Protein AF-0000000085167510 (afdb_homodimer)

Radius of gyration: 17.19 Å; Cα contacts (8 Å, |Δi|>4): 508; chains: 2; bounding box: 37×46×36 Å

Structure (mmCIF, N/CA/C/O backbone):
data_AF-0000000085167510-model_v1
#
loop_
_entity.id
_entity.type
_entity.pdbx_description
1 polymer 'Replication restart protein PriB'
#
loop_
_atom_site.group_PDB
_atom_site.id
_atom_site.type_symbol
_atom_site.label_atom_id
_atom_site.label_alt_id
_atom_site.label_comp_id
_atom_site.label_asym_id
_atom_site.label_entity_id
_atom_site.label_seq_id
_atom_site.pdbx_PDB_ins_code
_atom_site.Cartn_x
_atom_site.Cartn_y
_atom_site.Cartn_z
_atom_site.occupancy
_atom_site.B_iso_or_equiv
_atom_site.auth_seq_id
_atom_site.auth_comp_id
_atom_site.auth_asym_id
_atom_site.auth_atom_id
_atom_site.pdbx_PDB_model_num
ATOM 1 N N . MET A 1 1 ? 12.055 -0.28 5.488 1 96.94 1 MET A N 1
ATOM 2 C CA . MET A 1 1 ? 10.711 -0.743 5.812 1 96.94 1 MET A CA 1
ATOM 3 C C . MET A 1 1 ? 9.727 -0.391 4.699 1 96.94 1 MET A C 1
ATOM 5 O O . MET A 1 1 ? 9.594 0.777 4.328 1 96.94 1 MET A O 1
ATOM 9 N N . ASN A 1 2 ? 9.023 -1.342 4.082 1 98.88 2 ASN A N 1
ATOM 10 C CA . ASN A 1 2 ? 8.008 -1.382 3.035 1 98.88 2 ASN A CA 1
ATOM 11 C C . ASN A 1 2 ? 7.176 -2.658 3.109 1 98.88 2 ASN A C 1
ATOM 13 O O . ASN A 1 2 ? 7.488 -3.648 2.443 1 98.88 2 ASN A O 1
ATOM 17 N N . GLN A 1 3 ? 6.211 -2.623 3.982 1 98.88 3 GLN A N 1
ATOM 18 C CA . GLN A 1 3 ? 5.441 -3.832 4.25 1 98.88 3 GLN A CA 1
ATOM 19 C C . GLN A 1 3 ? 3.941 -3.555 4.184 1 98.88 3 GLN A C 1
ATOM 21 O O . GLN A 1 3 ? 3.439 -2.658 4.859 1 98.88 3 GLN A O 1
ATOM 26 N N . PHE A 1 4 ? 3.287 -4.305 3.34 1 98.94 4 PHE A N 1
ATOM 27 C CA . PHE A 1 4 ? 1.836 -4.234 3.219 1 98.94 4 PHE A CA 1
ATOM 28 C C . PHE A 1 4 ? 1.199 -5.586 3.527 1 98.94 4 PHE A C 1
ATOM 30 O O . PHE A 1 4 ? 1.631 -6.613 3.004 1 98.94 4 PHE A O 1
ATOM 37 N N . GLN A 1 5 ? 0.278 -5.656 4.457 1 98.94 5 GLN A N 1
ATOM 38 C CA . GLN A 1 5 ? -0.531 -6.824 4.789 1 98.94 5 GLN A CA 1
ATOM 39 C C . GLN A 1 5 ? -2.02 -6.527 4.629 1 98.94 5 GLN A C 1
ATOM 41 O O . GLN A 1 5 ? -2.514 -5.516 5.129 1 98.94 5 GLN A O 1
ATOM 46 N N . VAL A 1 6 ? -2.711 -7.434 3.988 1 98.94 6 VAL A N 1
ATOM 47 C CA . VAL A 1 6 ? -4.113 -7.156 3.701 1 98.94 6 VAL A CA 1
ATOM 48 C C . VAL A 1 6 ? -4.891 -8.469 3.602 1 98.94 6 VAL A C 1
ATOM 50 O O . VAL A 1 6 ? -4.367 -9.469 3.115 1 98.94 6 VAL A O 1
ATOM 53 N N . ILE A 1 7 ? -6.016 -8.461 4.105 1 98.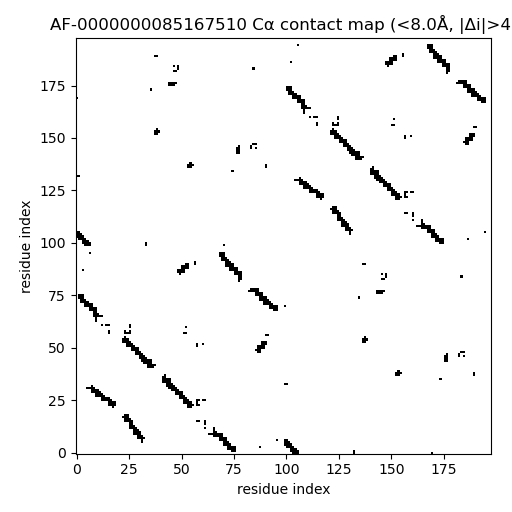94 7 ILE A N 1
ATOM 54 C CA . ILE A 1 7 ? -6.977 -9.516 3.811 1 98.94 7 ILE A CA 1
ATOM 55 C C . ILE A 1 7 ? -7.836 -9.117 2.613 1 98.94 7 ILE A C 1
ATOM 57 O O . ILE A 1 7 ? -8.453 -8.047 2.613 1 98.94 7 ILE A O 1
ATOM 61 N N . ALA A 1 8 ? -7.863 -9.938 1.619 1 98.94 8 ALA A N 1
ATOM 62 C CA . ALA A 1 8 ? -8.539 -9.602 0.368 1 98.94 8 ALA A CA 1
ATOM 63 C C . ALA A 1 8 ? -8.945 -10.867 -0.391 1 98.94 8 ALA A C 1
ATOM 65 O O . ALA A 1 8 ? -8.445 -11.953 -0.109 1 98.94 8 ALA A O 1
ATOM 66 N N . SER A 1 9 ? -9.867 -10.727 -1.252 1 98.88 9 SER A N 1
ATOM 67 C CA . SER A 1 9 ? -10.219 -11.805 -2.174 1 98.88 9 SER A CA 1
ATOM 68 C C . SER A 1 9 ? -9.422 -11.711 -3.467 1 98.88 9 SER A C 1
ATOM 70 O O . SER A 1 9 ? -9.055 -10.617 -3.9 1 98.88 9 SER A O 1
ATOM 72 N N . LEU A 1 10 ? -9.227 -12.836 -4.066 1 98.81 10 LEU A N 1
ATOM 73 C CA . LEU A 1 10 ? -8.633 -12.891 -5.402 1 98.81 10 LEU A CA 1
ATOM 74 C C . LEU A 1 10 ? -9.695 -12.656 -6.473 1 98.81 10 LEU A C 1
ATOM 76 O O . LEU A 1 10 ? -10.43 -13.578 -6.836 1 98.81 10 LEU A O 1
ATOM 80 N N . ALA A 1 11 ? -9.727 -11.516 -7.027 1 98.81 11 ALA A N 1
ATOM 81 C CA . ALA A 1 11 ? -10.82 -11.133 -7.926 1 98.81 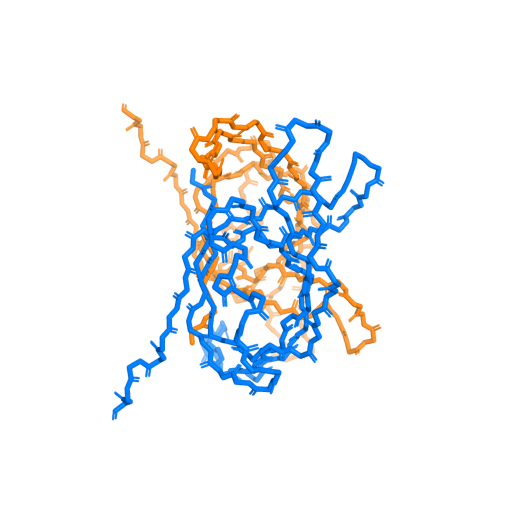11 ALA A CA 1
ATOM 82 C C . ALA A 1 11 ? -10.531 -11.578 -9.352 1 98.81 11 ALA A C 1
ATOM 84 O O . ALA A 1 11 ? -11.43 -12.031 -10.062 1 98.81 11 ALA A O 1
ATOM 85 N N . GLU A 1 12 ? -9.359 -11.375 -9.805 1 98.69 12 GLU A N 1
ATOM 86 C CA . GLU A 1 12 ? -8.875 -11.727 -11.133 1 98.69 12 GLU A CA 1
ATOM 87 C C . GLU A 1 12 ? -7.434 -12.234 -11.086 1 98.69 12 GLU A C 1
ATOM 89 O O . GLU A 1 12 ? -6.695 -11.93 -10.141 1 98.69 12 GLU A O 1
ATOM 94 N N . ARG A 1 13 ? -7.148 -12.984 -12.047 1 98.12 13 ARG A N 1
ATOM 95 C CA . ARG A 1 13 ? -5.789 -13.5 -12.188 1 98.12 13 ARG A CA 1
ATOM 96 C C . ARG A 1 13 ? -5.434 -13.727 -13.648 1 98.12 13 ARG A C 1
ATOM 98 O O . ARG A 1 13 ? -6.242 -14.25 -14.422 1 98.12 13 ARG A O 1
ATOM 105 N N . ASP A 1 14 ? -4.289 -13.32 -14.039 1 98.19 14 ASP A N 1
ATOM 106 C CA . ASP A 1 14 ? -3.824 -13.562 -15.406 1 98.19 14 ASP A CA 1
ATOM 107 C C . ASP A 1 14 ? -3.176 -14.938 -15.523 1 98.19 14 ASP A C 1
ATOM 109 O O . ASP A 1 14 ? -2.969 -15.625 -14.516 1 98.19 14 ASP A O 1
ATOM 113 N N . VAL A 1 15 ? -2.895 -15.242 -16.703 1 97.5 15 VAL A N 1
ATOM 114 C CA . VAL A 1 15 ? -2.227 -16.516 -16.969 1 97.5 15 VAL A CA 1
ATOM 115 C C . VAL A 1 15 ? -0.798 -16.469 -16.438 1 97.5 15 VAL A C 1
ATOM 117 O O . VAL A 1 15 ? -0.134 -15.43 -16.5 1 97.5 15 VAL A O 1
ATOM 120 N N . LEU A 1 16 ? -0.396 -17.672 -15.914 1 98.25 16 LEU A N 1
ATOM 121 C CA . LEU A 1 16 ? 0.993 -17.812 -15.492 1 98.25 16 LEU A CA 1
ATOM 122 C C . LEU A 1 16 ? 1.945 -17.562 -16.656 1 98.25 16 LEU A C 1
ATOM 124 O O . LEU A 1 16 ? 1.744 -18.094 -17.75 1 98.25 16 LEU A O 1
ATOM 128 N N . ARG A 1 17 ? 2.879 -16.75 -16.469 1 98.25 17 ARG A N 1
ATOM 129 C CA . ARG A 1 17 ? 3.928 -16.5 -17.453 1 98.25 17 ARG A CA 1
ATOM 130 C C . ARG A 1 17 ? 5.312 -16.672 -16.828 1 98.25 17 ARG A C 1
ATOM 132 O O . ARG A 1 17 ? 5.43 -16.938 -15.633 1 98.25 17 ARG A O 1
ATOM 139 N N . TYR A 1 18 ? 6.371 -16.469 -17.703 1 98.06 18 TYR A N 1
ATOM 140 C CA . TYR A 1 18 ? 7.746 -16.625 -17.25 1 98.06 18 TYR A CA 1
ATOM 141 C C . TYR A 1 18 ? 8.609 -15.461 -17.719 1 98.06 18 TYR A C 1
ATOM 143 O O . TYR A 1 18 ? 8.445 -14.977 -18.844 1 98.06 18 TYR A O 1
ATOM 151 N N . THR A 1 19 ? 9.453 -14.977 -16.797 1 96.31 19 THR A N 1
ATOM 152 C CA . THR A 1 19 ? 10.438 -13.992 -17.25 1 96.31 19 THR A CA 1
ATOM 153 C C . THR A 1 19 ? 11.445 -14.633 -18.203 1 96.31 19 THR A C 1
ATOM 155 O O . THR A 1 19 ? 11.539 -15.859 -18.281 1 96.31 19 THR A O 1
ATOM 158 N N . PRO A 1 20 ? 12.148 -13.742 -18.922 1 96.5 20 PRO A N 1
ATOM 159 C CA . PRO A 1 20 ? 13.195 -14.297 -19.781 1 96.5 20 PRO A CA 1
ATOM 160 C C . PRO A 1 20 ? 14.164 -15.203 -19.031 1 96.5 20 PRO A C 1
ATOM 162 O O . PRO A 1 20 ? 14.688 -16.156 -19.594 1 96.5 20 PRO A O 1
ATOM 165 N N . ALA A 1 21 ? 14.398 -14.953 -17.719 1 95.75 21 ALA A N 1
ATOM 166 C CA . ALA A 1 21 ? 15.305 -15.727 -16.875 1 95.75 21 ALA A CA 1
ATOM 167 C C . ALA A 1 21 ? 14.625 -16.984 -16.328 1 95.75 21 ALA A C 1
ATOM 169 O O . ALA A 1 21 ? 15.203 -17.719 -15.531 1 95.75 21 ALA A O 1
ATOM 170 N N . GLY A 1 22 ? 13.312 -17.156 -16.703 1 96.75 22 GLY A N 1
ATOM 171 C CA . GLY A 1 22 ? 12.617 -18.391 -16.328 1 96.75 22 GLY A CA 1
ATOM 172 C C . GLY A 1 22 ? 11.875 -18.266 -15.016 1 96.75 22 GLY A C 1
ATOM 173 O O . GLY A 1 22 ? 11.438 -19.281 -14.453 1 96.75 22 GLY A O 1
ATOM 174 N N . ILE A 1 23 ? 11.805 -17.188 -14.492 1 97.62 23 ILE A N 1
ATOM 175 C CA . ILE A 1 23 ? 11.078 -16.984 -13.242 1 97.62 23 ILE A CA 1
ATOM 176 C C . ILE A 1 23 ? 9.578 -16.922 -13.516 1 97.62 23 ILE A C 1
ATOM 178 O O . ILE A 1 23 ? 9.117 -16.109 -14.32 1 97.62 23 ILE A O 1
ATOM 182 N N . PRO A 1 24 ? 8.797 -17.797 -12.883 1 98.56 24 PRO A N 1
ATOM 183 C CA . PRO A 1 24 ? 7.352 -17.719 -13.078 1 98.56 24 PRO A CA 1
ATOM 184 C C . PRO A 1 24 ? 6.73 -16.484 -12.43 1 98.56 24 PRO A C 1
ATOM 186 O O . PRO A 1 24 ? 7.156 -16.078 -11.344 1 98.56 24 PRO A O 1
ATOM 189 N N . ILE A 1 25 ? 5.73 -15.891 -13.047 1 98.69 25 ILE A N 1
ATOM 190 C CA . ILE A 1 25 ? 5.043 -14.695 -12.562 1 98.69 25 ILE A CA 1
ATOM 191 C C . ILE A 1 25 ? 3.541 -14.836 -12.805 1 98.69 25 ILE A C 1
ATOM 193 O O . ILE A 1 25 ? 3.115 -15.258 -13.883 1 98.69 25 ILE A O 1
ATOM 197 N N . VAL A 1 26 ? 2.77 -14.516 -11.867 1 98.69 26 VAL A N 1
ATOM 198 C CA . VAL A 1 26 ? 1.319 -14.398 -11.977 1 98.69 26 VAL A CA 1
ATOM 199 C C . VAL A 1 26 ? 0.883 -13.008 -11.516 1 98.69 26 VAL A C 1
ATOM 201 O O . VAL A 1 26 ? 1.301 -12.539 -10.461 1 98.69 26 VAL A O 1
ATOM 204 N N . THR A 1 27 ? 0.104 -12.32 -12.305 1 98.62 27 THR A N 1
ATOM 205 C CA . THR A 1 27 ? -0.48 -11.047 -11.906 1 98.62 27 THR A CA 1
ATOM 206 C C . THR A 1 27 ? -1.951 -11.219 -11.539 1 98.62 27 THR A C 1
ATOM 208 O O . THR A 1 27 ? -2.617 -12.133 -12.031 1 98.62 27 THR A O 1
ATOM 211 N N . ALA A 1 28 ? -2.381 -10.391 -10.672 1 98.81 28 ALA A N 1
ATOM 212 C CA . ALA A 1 28 ? -3.729 -10.531 -10.125 1 98.81 28 ALA A CA 1
ATOM 213 C C . ALA A 1 28 ? -4.309 -9.172 -9.742 1 98.81 28 ALA A C 1
ATOM 215 O O . ALA A 1 28 ? -3.604 -8.156 -9.773 1 98.81 28 ALA A O 1
ATOM 216 N N . ARG A 1 29 ? -5.57 -9.18 -9.523 1 98.88 29 ARG A N 1
ATOM 217 C CA . ARG A 1 29 ? -6.289 -8.094 -8.867 1 98.88 29 ARG A CA 1
ATOM 218 C C . ARG A 1 29 ? -6.934 -8.562 -7.566 1 98.88 29 ARG A C 1
ATOM 220 O O . ARG A 1 29 ? -7.625 -9.586 -7.547 1 98.88 29 ARG A O 1
ATOM 227 N N . LEU A 1 30 ? -6.652 -7.852 -6.539 1 98.88 30 LEU A N 1
ATOM 228 C CA . LEU A 1 30 ? -7.234 -8.164 -5.238 1 98.88 30 LEU A CA 1
ATOM 229 C C . LEU A 1 30 ? -8.328 -7.16 -4.875 1 98.88 30 LEU A C 1
ATOM 231 O O . LEU A 1 30 ? -8.203 -5.969 -5.168 1 98.88 30 LEU A O 1
ATOM 235 N N . GLN A 1 31 ? -9.344 -7.684 -4.238 1 98.81 31 GLN A N 1
ATOM 236 C CA . GLN A 1 31 ? -10.422 -6.84 -3.734 1 98.81 31 GLN A CA 1
ATOM 237 C C . GLN A 1 31 ? -10.484 -6.879 -2.211 1 98.81 31 GLN A C 1
ATOM 239 O O . GLN A 1 31 ? -10.516 -7.957 -1.614 1 98.81 31 GLN A O 1
ATOM 244 N N . HIS A 1 32 ? -10.508 -5.703 -1.634 1 98.81 32 HIS A N 1
ATOM 245 C CA . HIS A 1 32 ? -10.477 -5.586 -0.18 1 98.81 32 HIS A CA 1
ATOM 246 C C . HIS A 1 32 ? -11.648 -4.762 0.332 1 98.81 32 HIS A C 1
ATOM 248 O O . HIS A 1 32 ? -12.055 -3.787 -0.307 1 98.81 32 HIS A O 1
ATOM 254 N N . GLN A 1 33 ? -12.164 -5.195 1.469 1 98.56 33 GLN A N 1
ATOM 255 C CA . GLN A 1 33 ? -13.117 -4.418 2.256 1 98.56 33 GLN A CA 1
ATOM 256 C C . GLN A 1 33 ? -12.836 -4.562 3.75 1 98.56 33 GLN A C 1
ATOM 258 O O . GLN A 1 33 ? -12.562 -5.66 4.23 1 98.56 33 GLN A O 1
ATOM 263 N N . SER A 1 34 ? -12.898 -3.477 4.469 1 98.56 34 SER A N 1
ATOM 264 C CA . SER A 1 34 ? -12.719 -3.516 5.914 1 98.56 34 SER A CA 1
ATOM 265 C C . SER A 1 34 ? -13.219 -2.232 6.57 1 98.56 34 SER A C 1
ATOM 267 O O . SER A 1 34 ? -13.594 -1.281 5.879 1 98.56 34 SER A O 1
ATOM 269 N N . GLU A 1 35 ? -13.344 -2.291 7.871 1 98.44 35 GLU A N 1
ATOM 270 C CA . GLU A 1 35 ? -13.531 -1.098 8.688 1 98.44 35 GLU A CA 1
ATOM 271 C C . GLU A 1 35 ? -12.211 -0.629 9.289 1 98.44 35 GLU A C 1
ATOM 273 O O . GLU A 1 35 ? -11.469 -1.424 9.875 1 98.44 35 GLU A O 1
ATOM 278 N N . GLN A 1 36 ? -11.938 0.653 9.102 1 98.44 36 GLN A N 1
ATOM 279 C CA . GLN A 1 36 ? -10.734 1.267 9.648 1 98.44 36 GLN A CA 1
ATOM 280 C C . GLN A 1 36 ? -11.086 2.404 10.602 1 98.44 36 GLN A C 1
ATOM 282 O O . GLN A 1 36 ? -12.18 2.959 10.547 1 98.44 36 GLN A O 1
ATOM 287 N N . VAL A 1 37 ? -10.156 2.68 11.523 1 97.81 37 VAL A N 1
ATOM 288 C CA . VAL A 1 37 ? -10.297 3.828 12.406 1 97.81 37 VAL A CA 1
ATOM 289 C C . VAL A 1 37 ? -9.336 4.934 11.984 1 97.81 37 VAL A C 1
ATOM 291 O O . VAL A 1 37 ? -8.133 4.691 11.828 1 97.81 37 VAL A O 1
ATOM 294 N N . GLU A 1 38 ? -9.891 6.117 11.812 1 97.38 38 GLU A N 1
ATOM 295 C CA . GLU A 1 38 ? -9.133 7.309 11.445 1 97.38 38 GLU A CA 1
ATOM 296 C C . GLU A 1 38 ? -9.695 8.555 12.141 1 97.38 38 GLU A C 1
ATOM 298 O O . GLU A 1 38 ? -10.906 8.766 12.156 1 97.38 38 GLU A O 1
ATOM 303 N N . ALA A 1 39 ? -8.836 9.305 12.734 1 96.12 39 ALA A N 1
ATOM 304 C CA . ALA A 1 39 ? -9.234 10.508 13.461 1 96.12 39 ALA A CA 1
ATOM 305 C C . ALA A 1 39 ? -10.336 10.195 14.469 1 96.12 39 ALA A C 1
ATOM 307 O O . ALA A 1 39 ? -11.289 10.969 14.617 1 96.12 39 ALA A O 1
ATOM 308 N N . GLY A 1 40 ? -10.172 8.984 15.055 1 94.38 40 GLY A N 1
ATOM 309 C CA . GLY A 1 40 ? -11.102 8.602 16.109 1 94.38 40 GLY A CA 1
ATOM 310 C C . GLY A 1 40 ? -12.445 8.133 15.57 1 94.38 40 GLY A C 1
ATOM 311 O O . GLY A 1 40 ? -13.359 7.852 16.344 1 94.38 40 GLY A O 1
ATOM 312 N N . MET A 1 41 ? -12.594 8.039 14.297 1 95.75 41 MET A N 1
ATOM 313 C CA . MET A 1 41 ? -13.859 7.648 13.68 1 95.75 41 MET A CA 1
ATOM 314 C C . MET A 1 41 ? -13.703 6.367 12.867 1 95.75 41 MET A C 1
ATOM 316 O O . MET A 1 41 ? -12.656 6.145 12.25 1 95.75 41 MET A O 1
ATOM 320 N N . LYS A 1 42 ? -14.781 5.668 12.859 1 97.44 42 LYS A N 1
ATOM 321 C CA . LYS A 1 42 ? -14.812 4.477 12.023 1 97.44 42 LYS A CA 1
ATOM 322 C C . LYS A 1 42 ? -15.156 4.832 10.578 1 97.44 42 LYS A C 1
ATOM 324 O O . LYS A 1 42 ? -16.016 5.688 10.328 1 97.44 42 LYS A O 1
ATOM 329 N N . ARG A 1 43 ? -14.539 4.137 9.688 1 95.62 43 ARG A N 1
ATOM 330 C CA . ARG A 1 43 ? -14.836 4.332 8.273 1 95.62 43 ARG A CA 1
ATOM 331 C C . ARG A 1 43 ? -14.766 3.012 7.508 1 95.62 43 ARG A C 1
ATOM 333 O O . ARG A 1 43 ? -13.898 2.178 7.781 1 95.62 43 ARG A 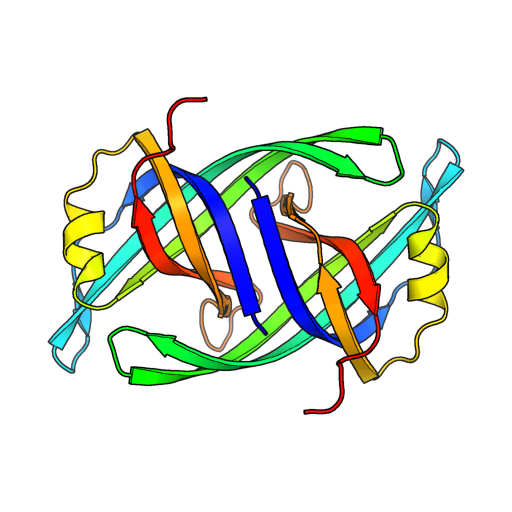O 1
ATOM 340 N N . GLN A 1 44 ? -15.672 2.855 6.547 1 97.44 44 GLN A N 1
ATOM 341 C CA . GLN A 1 44 ? -15.625 1.715 5.637 1 97.44 44 GLN A CA 1
ATOM 342 C C . GLN A 1 44 ? -14.641 1.961 4.496 1 97.44 44 GLN A C 1
ATOM 344 O O . GLN A 1 44 ? -14.656 3.025 3.877 1 97.44 44 GLN A O 1
ATOM 349 N N . VAL A 1 45 ? -13.797 0.969 4.289 1 98.19 45 VAL A N 1
ATOM 350 C CA . VAL A 1 45 ? -12.781 1.073 3.252 1 98.19 45 VAL A CA 1
ATOM 351 C C . VAL A 1 45 ? -12.93 -0.078 2.262 1 98.19 45 VAL A C 1
ATOM 353 O O . VAL A 1 45 ? -13.086 -1.234 2.662 1 98.19 45 VAL A O 1
ATOM 356 N N . GLU A 1 46 ? -12.969 0.308 1.044 1 97.88 46 GLU A N 1
ATOM 357 C CA . GLU A 1 46 ? -12.969 -0.659 -0.05 1 97.88 46 GLU A CA 1
ATOM 358 C C . GLU A 1 46 ? -12.031 -0.221 -1.172 1 97.88 46 GLU A C 1
ATOM 360 O O . GLU A 1 46 ? -11.969 0.963 -1.512 1 97.88 46 GLU A O 1
ATOM 365 N N . PHE A 1 47 ? -11.297 -1.165 -1.659 1 98.62 47 PHE A N 1
ATOM 366 C CA . PHE A 1 47 ? -10.461 -0.852 -2.811 1 98.62 47 PHE A CA 1
ATOM 367 C C . PHE A 1 47 ? -10.047 -2.123 -3.543 1 98.62 47 PHE A C 1
ATOM 369 O O . PHE A 1 47 ? -10.242 -3.23 -3.033 1 98.62 47 PHE A O 1
ATOM 376 N N . GLU A 1 48 ? -9.578 -1.933 -4.719 1 98.5 48 GLU A N 1
ATOM 377 C CA . GLU A 1 48 ? -8.859 -2.943 -5.488 1 98.5 48 GLU A CA 1
ATOM 378 C C . GLU A 1 48 ? -7.395 -2.555 -5.672 1 98.5 48 GLU A C 1
ATOM 380 O O . GLU A 1 48 ? -7.062 -1.37 -5.73 1 98.5 48 GLU A O 1
ATOM 385 N N . ILE A 1 49 ? -6.598 -3.582 -5.797 1 98.69 49 ILE A N 1
ATOM 386 C CA . ILE A 1 49 ? -5.188 -3.297 -6.031 1 98.69 49 ILE A CA 1
ATOM 387 C C . ILE A 1 49 ? -4.598 -4.355 -6.961 1 98.69 49 ILE A C 1
ATOM 389 O O . ILE A 1 49 ? -4.902 -5.543 -6.836 1 98.69 49 ILE A O 1
ATOM 393 N N . ALA A 1 50 ? -3.793 -3.873 -7.922 1 98.75 50 ALA A N 1
ATOM 394 C CA . ALA A 1 50 ? -2.998 -4.793 -8.734 1 98.75 50 ALA A CA 1
ATOM 395 C C . ALA A 1 50 ? -1.926 -5.48 -7.891 1 98.75 50 ALA A C 1
ATOM 397 O O . ALA A 1 50 ? -1.304 -4.848 -7.031 1 98.75 50 ALA A O 1
ATOM 398 N N . ALA A 1 51 ? -1.733 -6.742 -8.188 1 98.88 51 ALA A N 1
ATOM 399 C CA . ALA A 1 51 ? -0.744 -7.52 -7.449 1 98.88 51 ALA A CA 1
ATOM 400 C C . ALA A 1 51 ? 0.001 -8.477 -8.375 1 98.88 51 ALA A C 1
ATOM 402 O O . ALA A 1 51 ? -0.437 -8.734 -9.5 1 98.88 51 ALA A O 1
ATOM 403 N N . LEU A 1 52 ? 1.17 -8.922 -7.875 1 98.56 52 LEU A N 1
ATOM 404 C CA . LEU A 1 52 ? 1.865 -9.984 -8.594 1 98.56 52 LEU A CA 1
ATOM 405 C C . LEU A 1 52 ? 2.643 -10.875 -7.633 1 98.56 52 LEU A C 1
ATOM 407 O O . LEU A 1 52 ? 2.953 -10.461 -6.516 1 98.56 52 LEU A O 1
ATOM 411 N N . ALA A 1 53 ? 2.801 -12.062 -7.996 1 98.81 53 ALA A N 1
ATOM 412 C CA . ALA A 1 53 ? 3.641 -13.062 -7.332 1 98.81 53 ALA A CA 1
ATOM 413 C C . ALA A 1 53 ? 4.719 -13.586 -8.273 1 98.81 53 ALA A C 1
ATOM 415 O O . ALA A 1 53 ? 4.441 -13.914 -9.43 1 98.81 53 ALA A O 1
ATOM 416 N N . ALA A 1 54 ? 5.879 -13.641 -7.738 1 98.75 54 ALA A N 1
ATOM 417 C CA . ALA A 1 54 ? 7.012 -14.141 -8.516 1 98.75 54 ALA A CA 1
ATOM 418 C C . ALA A 1 54 ? 7.68 -15.32 -7.812 1 98.75 54 ALA A C 1
ATOM 420 O O . ALA A 1 54 ? 7.824 -15.312 -6.586 1 98.75 54 ALA A O 1
ATOM 421 N N . GLY A 1 55 ? 8.133 -16.25 -8.594 1 98.38 55 GLY A N 1
ATOM 422 C CA . GLY A 1 55 ? 8.789 -17.422 -8.023 1 98.38 55 GLY A CA 1
ATOM 423 C C . GLY A 1 55 ? 7.812 -18.5 -7.578 1 98.38 55 GLY A C 1
ATOM 424 O O . GLY A 1 55 ? 6.734 -18.641 -8.164 1 98.38 55 GLY A O 1
ATOM 425 N N . GLU A 1 56 ? 8.18 -19.234 -6.664 1 97.25 56 GLU A N 1
ATOM 426 C CA . GLU A 1 56 ? 7.426 -20.422 -6.23 1 97.25 56 GLU A CA 1
ATOM 427 C C . GLU A 1 56 ? 6.008 -20.031 -5.812 1 97.25 56 GLU A C 1
ATOM 429 O O . GLU A 1 56 ? 5.055 -20.766 -6.094 1 97.25 56 GLU A O 1
ATOM 434 N N . ILE A 1 57 ? 5.84 -18.953 -5.266 1 98.38 57 ILE A N 1
ATOM 435 C CA . ILE A 1 57 ? 4.555 -18.547 -4.723 1 98.38 57 ILE A CA 1
ATOM 436 C C . ILE A 1 57 ? 3.566 -18.297 -5.859 1 98.38 57 ILE A C 1
ATOM 438 O O . ILE A 1 57 ? 2.35 -18.328 -5.656 1 98.38 57 ILE A O 1
ATOM 442 N N . SER A 1 58 ? 4.086 -17.969 -7.012 1 98.62 58 SER A N 1
ATOM 443 C CA . SER A 1 58 ? 3.213 -17.734 -8.156 1 98.62 58 SER A CA 1
ATOM 444 C C . SER A 1 58 ? 2.379 -18.969 -8.484 1 98.62 58 SER A C 1
ATOM 446 O O . SER A 1 58 ? 1.229 -18.844 -8.914 1 98.62 58 SER A O 1
ATOM 448 N N . GLY A 1 59 ? 2.988 -20.172 -8.281 1 98 59 GLY A N 1
ATOM 449 C CA . GLY A 1 59 ? 2.236 -21.391 -8.477 1 98 59 GLY A CA 1
ATOM 450 C C . GLY A 1 59 ? 1.052 -21.531 -7.539 1 98 59 GLY A C 1
ATOM 451 O O . GLY A 1 59 ? -0.041 -21.906 -7.961 1 98 59 GLY A O 1
ATOM 452 N N . ALA A 1 60 ? 1.316 -21.234 -6.297 1 98.06 60 ALA A N 1
ATOM 453 C CA . ALA A 1 60 ? 0.251 -21.281 -5.297 1 98.06 60 ALA A CA 1
ATOM 454 C C . ALA A 1 60 ? -0.861 -20.297 -5.625 1 98.06 60 ALA A C 1
ATOM 456 O O . ALA A 1 60 ? -2.045 -20.625 -5.531 1 98.06 60 ALA A O 1
ATOM 457 N N . LEU A 1 61 ? -0.49 -19.109 -6.059 1 98.69 61 LEU A N 1
ATOM 458 C CA . LEU A 1 61 ? -1.487 -18.109 -6.414 1 98.69 61 LEU A CA 1
ATOM 459 C C . LEU A 1 61 ? -2.279 -18.531 -7.645 1 98.69 61 LEU A C 1
ATOM 461 O O . LEU A 1 61 ? -3.488 -18.297 -7.719 1 98.69 61 LEU A O 1
ATOM 465 N N . ASN A 1 62 ? -1.566 -19.141 -8.516 1 98.5 62 ASN A N 1
ATOM 466 C CA . ASN A 1 62 ? -2.195 -19.625 -9.742 1 98.5 62 ASN A CA 1
ATOM 467 C C . ASN A 1 62 ? -3.236 -20.703 -9.461 1 98.5 62 ASN A C 1
ATOM 469 O O . ASN A 1 62 ? -4.211 -20.828 -10.203 1 98.5 62 ASN A O 1
ATOM 473 N N . ARG A 1 63 ? -3.074 -21.375 -8.398 1 98 63 ARG A N 1
ATOM 474 C CA . ARG A 1 63 ? -3.969 -22.484 -8.078 1 98 63 ARG A CA 1
ATOM 475 C C . ARG A 1 63 ? -5.125 -22.016 -7.199 1 98 63 ARG A C 1
ATOM 477 O O . ARG A 1 63 ? -6.113 -22.734 -7.031 1 98 63 ARG A O 1
ATOM 484 N N . ALA A 1 64 ? -4.969 -20.906 -6.574 1 97.94 64 ALA A N 1
ATOM 485 C CA . ALA A 1 64 ? -5.992 -20.406 -5.664 1 97.94 64 ALA A CA 1
ATOM 486 C C . ALA A 1 64 ? -7.289 -20.094 -6.41 1 97.94 64 ALA A C 1
ATOM 488 O O . ALA A 1 64 ? -7.258 -19.594 -7.539 1 97.94 64 ALA A O 1
ATOM 489 N N . ALA A 1 65 ? -8.391 -20.328 -5.762 1 97.94 65 ALA A N 1
ATOM 490 C CA . ALA A 1 65 ? -9.68 -20.094 -6.402 1 97.94 65 ALA A CA 1
ATOM 491 C C . ALA A 1 65 ? -10 -18.609 -6.465 1 97.94 65 ALA A C 1
ATOM 493 O O . ALA A 1 65 ? -9.781 -17.875 -5.496 1 97.94 65 ALA A O 1
ATOM 494 N N . LEU A 1 66 ? -10.547 -18.172 -7.656 1 98.38 66 LEU A N 1
ATOM 495 C CA . LEU A 1 66 ? -11.062 -16.812 -7.738 1 98.38 66 LEU A CA 1
ATOM 496 C C . LEU A 1 66 ? -12.188 -16.594 -6.734 1 98.38 66 LEU A C 1
ATOM 498 O O . LEU A 1 66 ? -13.023 -17.484 -6.535 1 98.38 66 LEU A O 1
ATOM 502 N N . GLY A 1 67 ? -12.148 -15.469 -6.09 1 98.44 67 GLY A N 1
ATOM 503 C CA . GLY A 1 67 ? -13.164 -15.156 -5.105 1 98.44 67 GLY A CA 1
ATOM 504 C C . GLY A 1 67 ? -12.781 -15.562 -3.695 1 98.44 67 GLY A C 1
ATOM 505 O O . GLY A 1 67 ? -13.391 -15.109 -2.723 1 98.44 67 GLY A O 1
ATOM 506 N N . GLU A 1 68 ? -11.789 -16.469 -3.561 1 98.12 68 GLU A N 1
ATOM 507 C CA . GLU A 1 68 ? -11.352 -16.906 -2.242 1 98.12 68 GLU A CA 1
ATOM 508 C C . GLU A 1 68 ? -10.609 -15.805 -1.503 1 98.12 68 GLU A C 1
ATOM 510 O O . GLU A 1 68 ? -9.906 -15 -2.121 1 98.12 68 GLU A O 1
ATOM 515 N N . ILE A 1 69 ? -10.836 -15.82 -0.128 1 98.62 69 ILE A N 1
ATOM 516 C CA . ILE A 1 69 ? -10.281 -14.766 0.714 1 98.62 69 ILE A CA 1
ATOM 517 C C . ILE A 1 69 ? -9 -15.273 1.384 1 98.62 69 ILE A C 1
ATOM 519 O O . ILE A 1 69 ? -8.977 -16.359 1.95 1 98.62 69 ILE A O 1
ATOM 523 N N . PHE A 1 70 ? -7.895 -14.461 1.333 1 98.75 70 PHE A N 1
ATOM 524 C CA . PHE A 1 70 ? -6.617 -14.797 1.948 1 98.75 70 PHE A CA 1
ATOM 525 C C . PHE A 1 70 ? -6.035 -13.586 2.68 1 98.75 70 PHE A C 1
ATOM 527 O O . PHE A 1 70 ? -6.469 -12.453 2.459 1 98.75 70 PHE A O 1
ATOM 534 N N . ARG A 1 71 ? -5.145 -13.891 3.619 1 98.88 71 ARG A N 1
ATOM 535 C CA . ARG A 1 71 ? -4.211 -12.883 4.117 1 98.88 71 ARG A CA 1
ATOM 536 C C . ARG A 1 71 ? -2.967 -12.812 3.24 1 98.88 71 ARG A C 1
ATOM 538 O O . ARG A 1 71 ? -2.26 -13.805 3.07 1 98.88 71 ARG A O 1
ATOM 545 N N . PHE A 1 72 ? -2.705 -11.68 2.646 1 98.88 72 PHE A N 1
ATOM 546 C CA . PHE A 1 72 ? -1.545 -11.469 1.791 1 98.88 72 PHE A CA 1
ATOM 547 C C . PHE A 1 72 ? -0.512 -10.594 2.49 1 98.88 72 PHE A C 1
ATOM 549 O O . PHE A 1 72 ? -0.867 -9.641 3.186 1 98.88 72 PHE A O 1
ATOM 556 N N . THR A 1 73 ? 0.738 -10.938 2.281 1 98.88 73 THR A N 1
ATOM 557 C CA . THR A 1 73 ? 1.863 -10.164 2.795 1 98.88 73 THR A CA 1
ATOM 558 C C . THR A 1 73 ? 2.883 -9.891 1.691 1 98.88 73 THR A C 1
ATOM 560 O O . THR A 1 73 ? 3.188 -10.781 0.891 1 98.88 73 THR A O 1
ATOM 563 N N . GLY A 1 74 ? 3.439 -8.68 1.687 1 98.88 74 GLY A N 1
ATOM 564 C CA . GLY A 1 74 ? 4.496 -8.32 0.752 1 98.88 74 GLY A CA 1
ATOM 565 C C . GLY A 1 74 ? 4.867 -6.852 0.809 1 98.88 74 GLY A C 1
ATOM 566 O O . GLY A 1 74 ? 4.977 -6.277 1.894 1 98.88 74 GLY A O 1
ATOM 567 N N . PHE A 1 75 ? 5.207 -6.336 -0.32 1 98.94 75 PHE A N 1
ATOM 568 C CA . PHE A 1 75 ? 5.66 -4.949 -0.371 1 98.94 75 PHE A CA 1
ATOM 569 C C . PHE A 1 75 ? 5.078 -4.234 -1.585 1 98.94 75 PHE A C 1
ATOM 571 O O . PHE A 1 75 ? 4.586 -4.879 -2.514 1 98.94 75 PHE A O 1
ATOM 578 N N . LEU A 1 76 ? 5.074 -2.891 -1.593 1 98.94 76 LEU A N 1
ATOM 579 C CA . LEU A 1 76 ? 4.605 -2.104 -2.727 1 98.94 76 LEU A CA 1
ATOM 580 C C . LEU A 1 76 ? 5.773 -1.662 -3.604 1 98.94 76 LEU A C 1
ATOM 582 O O . LEU A 1 76 ? 6.883 -1.45 -3.107 1 98.94 76 LEU A O 1
ATOM 586 N N . ALA A 1 77 ? 5.555 -1.601 -4.84 1 98.69 77 ALA A N 1
ATOM 587 C CA . ALA A 1 77 ? 6.504 -1.077 -5.82 1 98.69 77 ALA A CA 1
ATOM 588 C C . ALA A 1 77 ? 5.777 -0.35 -6.949 1 98.69 77 ALA A C 1
ATOM 590 O O . ALA A 1 77 ? 4.574 -0.529 -7.137 1 98.69 77 ALA A O 1
ATOM 591 N N . ARG A 1 78 ? 6.512 0.454 -7.617 1 97.88 78 ARG A N 1
ATOM 592 C CA . ARG A 1 78 ? 5.93 1.04 -8.82 1 97.88 78 ARG A CA 1
ATOM 593 C C . ARG A 1 78 ? 5.555 -0.04 -9.828 1 97.88 78 ARG A C 1
ATOM 595 O O . ARG A 1 78 ? 6.285 -1.021 -9.992 1 97.88 78 ARG A O 1
ATOM 602 N N . ARG A 1 79 ? 4.473 0.184 -10.5 1 96.88 79 ARG A N 1
ATOM 603 C CA . ARG A 1 79 ? 4.008 -0.807 -11.469 1 96.88 79 ARG A CA 1
ATOM 604 C C . ARG A 1 79 ? 5.035 -1.014 -12.578 1 96.88 79 ARG A C 1
ATOM 606 O O . ARG A 1 79 ? 5.289 -2.146 -12.992 1 96.88 79 ARG A O 1
ATOM 613 N N . ASN A 1 80 ? 5.543 0.059 -13.109 1 94.5 80 ASN A N 1
ATOM 614 C CA . ASN A 1 80 ? 6.629 0.08 -14.086 1 94.5 80 ASN A CA 1
ATOM 615 C C . ASN A 1 80 ? 7.348 1.427 -14.094 1 94.5 80 ASN A C 1
ATOM 617 O O . ASN A 1 80 ? 6.922 2.367 -13.422 1 94.5 80 ASN A O 1
ATOM 621 N N . ARG A 1 81 ? 8.367 1.516 -14.773 1 89.5 81 ARG A N 1
ATOM 622 C CA . ARG A 1 81 ? 9.266 2.666 -14.695 1 89.5 81 ARG A CA 1
ATOM 623 C C . ARG A 1 81 ? 8.508 3.965 -14.953 1 89.5 81 ARG A C 1
ATOM 625 O O . ARG A 1 81 ? 8.812 4.996 -14.352 1 89.5 81 ARG A O 1
ATOM 632 N N . ASN A 1 82 ? 7.469 3.934 -15.695 1 91.69 82 ASN A N 1
ATOM 633 C CA . ASN A 1 82 ? 6.785 5.156 -16.109 1 91.69 82 ASN A CA 1
ATOM 634 C C . ASN A 1 82 ? 5.457 5.328 -15.375 1 91.69 82 ASN A C 1
ATOM 636 O O . ASN A 1 82 ? 4.746 6.312 -15.586 1 91.69 82 ASN A O 1
ATOM 640 N N . SER A 1 83 ? 5.203 4.434 -14.523 1 93.69 83 SER A N 1
ATOM 641 C CA . SER A 1 83 ? 3.891 4.457 -13.883 1 93.69 83 SER A CA 1
ATOM 642 C C . SER A 1 83 ? 3.924 5.258 -12.586 1 93.69 83 SER A C 1
ATOM 644 O O . SER A 1 83 ? 4.91 5.219 -11.852 1 93.69 83 SER A O 1
ATOM 646 N N . LYS A 1 84 ? 2.828 5.91 -12.352 1 91.94 84 LYS A N 1
ATOM 647 C CA . LYS A 1 84 ? 2.656 6.582 -11.062 1 91.94 84 LYS A CA 1
ATOM 648 C C . LYS A 1 84 ? 1.918 5.684 -10.078 1 91.94 84 LYS A C 1
ATOM 650 O O . LYS A 1 84 ? 1.832 6.004 -8.891 1 91.94 84 LYS A O 1
ATOM 655 N N . SER A 1 85 ? 1.411 4.566 -10.578 1 96.69 85 SER A N 1
ATOM 656 C CA . SER A 1 85 ? 0.668 3.65 -9.719 1 96.69 85 SER A CA 1
ATOM 657 C C . SER A 1 85 ? 1.598 2.637 -9.055 1 96.69 85 SER A C 1
ATOM 659 O O . SER A 1 85 ? 2.711 2.404 -9.531 1 96.69 85 SER A O 1
ATOM 661 N N . VAL A 1 86 ? 1.088 2.115 -7.984 1 98.56 86 VAL A N 1
ATOM 662 C CA . VAL A 1 86 ? 1.847 1.081 -7.289 1 98.56 86 VAL A CA 1
ATOM 663 C C . VAL A 1 86 ? 1.218 -0.285 -7.551 1 98.56 86 VAL A C 1
ATOM 665 O O . VAL A 1 86 ? 0.037 -0.376 -7.895 1 98.56 86 VAL A O 1
ATOM 668 N N . VAL A 1 87 ? 2.076 -1.28 -7.371 1 98.75 87 VAL A N 1
ATOM 669 C CA . VAL A 1 87 ? 1.648 -2.674 -7.453 1 98.75 87 VAL A CA 1
ATOM 670 C C . VAL A 1 87 ? 2.107 -3.428 -6.207 1 98.75 87 VAL A C 1
ATOM 672 O O . VAL A 1 87 ? 3.164 -3.127 -5.645 1 98.75 87 VAL A O 1
ATOM 675 N N . PHE A 1 88 ? 1.257 -4.344 -5.805 1 98.94 88 PHE A N 1
ATOM 676 C CA . PHE A 1 88 ? 1.513 -5.148 -4.617 1 98.94 88 PHE A CA 1
ATOM 677 C C . PHE A 1 88 ? 2.256 -6.43 -4.977 1 98.94 88 PHE A C 1
ATOM 679 O O . PHE A 1 88 ? 1.716 -7.289 -5.676 1 98.94 88 PHE A O 1
ATOM 686 N N . HIS A 1 89 ? 3.471 -6.508 -4.523 1 98.94 89 HIS A N 1
ATOM 687 C CA . HIS A 1 89 ? 4.246 -7.734 -4.684 1 98.94 89 HIS A CA 1
ATOM 688 C C . HIS A 1 89 ? 4.012 -8.695 -3.521 1 98.94 89 HIS A C 1
ATOM 690 O O . HIS A 1 89 ? 4.441 -8.422 -2.396 1 98.94 89 HIS A O 1
ATOM 696 N N . ILE A 1 90 ? 3.408 -9.781 -3.869 1 98.94 90 ILE A N 1
ATOM 697 C CA . ILE A 1 90 ? 3.051 -10.773 -2.855 1 98.94 90 ILE A CA 1
ATOM 698 C C . ILE A 1 90 ? 4.25 -11.664 -2.562 1 98.94 90 ILE A C 1
ATOM 700 O O . ILE A 1 90 ? 4.789 -12.312 -3.467 1 98.94 90 ILE A O 1
ATOM 704 N N . VAL A 1 91 ? 4.582 -11.781 -1.206 1 98.69 91 VAL A N 1
ATOM 705 C CA . VAL A 1 91 ? 5.711 -12.648 -0.873 1 98.69 91 VAL A CA 1
ATOM 706 C C . VAL A 1 91 ? 5.242 -13.789 0.018 1 98.69 91 VAL A C 1
ATOM 708 O O . VAL A 1 91 ? 5.969 -14.766 0.217 1 98.69 91 VAL A O 1
ATOM 711 N N . ASP A 1 92 ? 4.051 -13.68 0.526 1 98.5 92 ASP A N 1
ATOM 712 C CA . ASP A 1 92 ? 3.41 -14.758 1.274 1 98.5 92 ASP A CA 1
ATOM 713 C C . ASP A 1 92 ? 1.894 -14.578 1.302 1 98.5 92 ASP A C 1
ATOM 715 O O . ASP A 1 92 ? 1.394 -13.453 1.273 1 98.5 92 ASP A O 1
ATOM 719 N N . PHE A 1 93 ? 1.188 -15.711 1.312 1 98.44 93 PHE A N 1
ATOM 720 C CA . PHE A 1 93 ? -0.245 -15.625 1.568 1 98.44 93 PHE A CA 1
ATOM 721 C C . PHE A 1 93 ? -0.78 -16.953 2.082 1 98.44 93 PHE A C 1
ATOM 723 O O . PHE A 1 93 ? -0.146 -18 1.901 1 98.44 93 PHE A O 1
ATOM 730 N N . GLY A 1 94 ? -1.93 -16.859 2.758 1 97.69 94 GLY A N 1
ATOM 731 C CA . GLY A 1 94 ? -2.555 -18.062 3.305 1 97.69 94 GLY A CA 1
ATOM 732 C C . GLY A 1 94 ? -3.949 -17.812 3.848 1 97.69 94 GLY A C 1
ATOM 733 O O . GLY A 1 94 ? -4.477 -16.703 3.727 1 97.69 94 GLY A O 1
ATOM 734 N N . PRO A 1 95 ? -4.535 -18.844 4.391 1 96.31 95 PRO A N 1
ATOM 735 C CA . PRO A 1 95 ? -5.906 -18.719 4.895 1 96.31 95 PRO A CA 1
ATOM 736 C C . PRO A 1 95 ? -6.027 -17.75 6.066 1 96.31 95 PRO A C 1
ATOM 738 O O . PRO A 1 95 ? -5.066 -17.562 6.812 1 96.31 95 PRO A O 1
ATOM 741 N N . VAL A 1 96 ? -7.23 -17.125 6.043 1 94.75 96 VAL A N 1
ATOM 742 C CA . VAL A 1 96 ? -7.527 -16.219 7.156 1 94.75 96 VAL A CA 1
ATOM 743 C C . VAL A 1 96 ? -7.945 -17.031 8.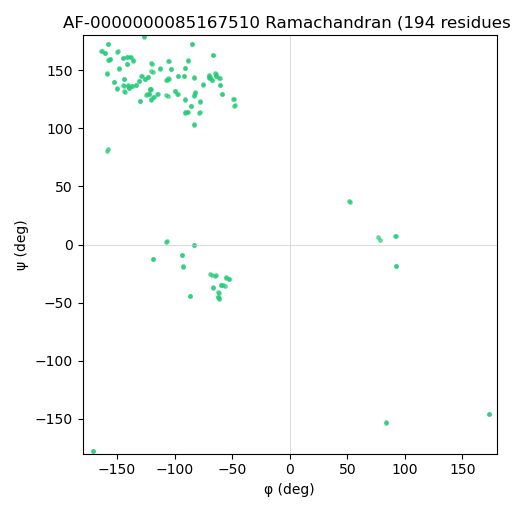375 1 94.75 96 VAL A C 1
ATOM 745 O O . VAL A 1 96 ? -8.789 -17.938 8.273 1 94.75 96 VAL A O 1
ATOM 748 N N . ALA A 1 97 ? -7.113 -16.969 9.352 1 80.31 97 ALA A N 1
ATOM 749 C CA . ALA A 1 97 ? -7.492 -17.672 10.57 1 80.31 97 ALA A CA 1
ATOM 750 C C . ALA A 1 97 ? -8.922 -17.344 10.984 1 80.31 97 ALA A C 1
ATOM 752 O O . ALA A 1 97 ? -9.375 -16.219 10.789 1 80.31 97 ALA A O 1
ATOM 753 N N . PRO A 1 98 ? -9.758 -18.391 11.164 1 67.38 98 PRO A N 1
ATOM 754 C CA . PRO A 1 98 ? -11.125 -18.156 11.633 1 67.38 98 PRO A CA 1
ATOM 755 C C . PRO A 1 98 ? -11.188 -17.234 12.852 1 67.38 98 PRO A C 1
ATOM 757 O O . PRO A 1 98 ? -10.281 -17.266 13.695 1 67.38 98 PRO A O 1
ATOM 760 N N . ASP A 1 99 ? -11.836 -16.109 12.789 1 46.75 99 ASP A N 1
ATOM 761 C CA . ASP A 1 99 ? -12.078 -15.352 14.008 1 46.75 99 ASP A CA 1
ATOM 762 C C . ASP A 1 99 ? -12.625 -16.25 15.117 1 46.75 99 ASP A C 1
ATOM 764 O O . ASP A 1 99 ? -13.305 -17.234 14.844 1 46.75 99 ASP A O 1
ATOM 768 N N . MET B 1 1 ? -7.871 -6.965 8.062 1 97 1 MET B N 1
ATOM 769 C CA . MET B 1 1 ? -6.457 -6.617 7.965 1 97 1 MET B CA 1
ATOM 770 C C . MET B 1 1 ? -6.184 -5.793 6.715 1 97 1 MET B C 1
ATOM 772 O O . MET B 1 1 ? -6.504 -6.215 5.602 1 97 1 MET B O 1
ATOM 776 N N . ASN B 1 2 ? -5.617 -4.586 6.805 1 98.88 2 ASN B N 1
ATOM 777 C CA . ASN B 1 2 ? -5.203 -3.551 5.867 1 98.88 2 ASN B CA 1
ATOM 778 C C . ASN B 1 2 ? -4.16 -2.619 6.484 1 98.88 2 ASN B C 1
ATOM 780 O O . ASN B 1 2 ? -4.508 -1.568 7.023 1 98.88 2 ASN B O 1
ATOM 784 N N . GLN B 1 3 ? -2.945 -3.082 6.473 1 98.88 3 GLN B N 1
ATOM 785 C CA . GLN B 1 3 ? -1.891 -2.35 7.168 1 98.88 3 GLN B CA 1
ATOM 786 C C . GLN B 1 3 ? -0.68 -2.141 6.262 1 98.88 3 GLN B C 1
ATOM 788 O O . GLN B 1 3 ? -0.141 -3.1 5.707 1 98.88 3 GLN B O 1
ATOM 793 N N . PHE B 1 4 ? -0.323 -0.907 6.113 1 98.94 4 PHE B N 1
ATOM 794 C CA . PHE B 1 4 ? 0.868 -0.539 5.359 1 98.94 4 PHE B CA 1
ATOM 795 C C . PHE B 1 4 ? 1.855 0.217 6.238 1 98.94 4 PHE B C 1
ATOM 797 O O . PHE B 1 4 ? 1.476 1.154 6.945 1 98.94 4 PHE B O 1
ATOM 804 N N . GLN B 1 5 ? 3.086 -0.213 6.344 1 98.94 5 GLN B N 1
ATOM 805 C CA . GLN B 1 5 ? 4.195 0.449 7.023 1 98.94 5 GLN B CA 1
ATOM 806 C C . GLN B 1 5 ? 5.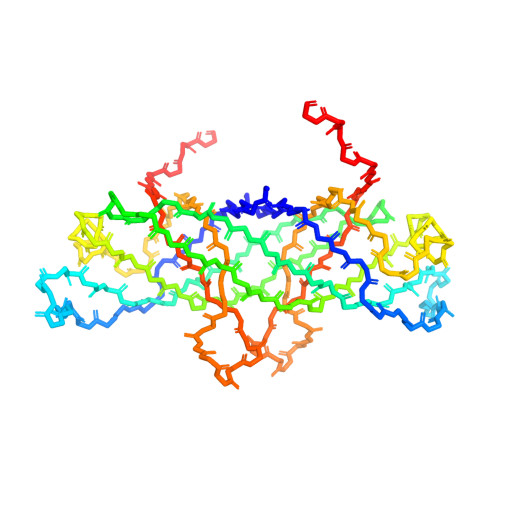352 0.713 6.066 1 98.94 5 GLN B C 1
ATOM 808 O O . GLN B 1 5 ? 5.777 -0.185 5.336 1 98.94 5 GLN B O 1
ATOM 813 N N . VAL B 1 6 ? 5.867 1.912 6.109 1 98.94 6 VAL B N 1
ATOM 814 C CA . VAL B 1 6 ? 6.898 2.264 5.141 1 98.94 6 VAL B CA 1
ATOM 815 C C . VAL B 1 6 ? 7.816 3.334 5.727 1 98.94 6 VAL B C 1
ATOM 817 O O . VAL B 1 6 ? 7.363 4.211 6.465 1 98.94 6 VAL B O 1
ATOM 820 N N . ILE B 1 7 ? 9.016 3.201 5.477 1 98.94 7 ILE B N 1
ATOM 821 C CA . ILE B 1 7 ? 9.953 4.297 5.695 1 98.94 7 ILE B CA 1
ATOM 822 C C . ILE B 1 7 ? 10.086 5.129 4.422 1 98.94 7 ILE B C 1
ATOM 824 O O . ILE B 1 7 ? 10.391 4.594 3.354 1 98.94 7 ILE B O 1
ATOM 828 N N . ALA B 1 8 ? 9.852 6.395 4.535 1 98.94 8 ALA B N 1
ATOM 829 C CA . ALA B 1 8 ? 9.812 7.266 3.363 1 98.94 8 ALA B CA 1
ATOM 830 C C . ALA B 1 8 ? 10.109 8.711 3.748 1 98.94 8 ALA B C 1
ATOM 832 O O . ALA B 1 8 ? 10.039 9.078 4.926 1 98.94 8 ALA B O 1
ATOM 833 N N . SER B 1 9 ? 10.492 9.484 2.811 1 98.88 9 SER B N 1
ATOM 834 C CA . SER B 1 9 ? 10.633 10.922 3 1 98.88 9 SER B CA 1
ATOM 835 C C . SER B 1 9 ? 9.336 11.656 2.648 1 98.88 9 SER B C 1
ATOM 837 O O . SER B 1 9 ? 8.586 11.203 1.782 1 98.88 9 SER B O 1
ATOM 839 N N . LEU B 1 10 ? 9.148 12.758 3.285 1 98.81 10 LEU B N 1
ATOM 840 C CA . LEU B 1 10 ? 8.055 13.656 2.926 1 98.81 10 LEU B CA 1
ATOM 841 C C . LEU B 1 10 ? 8.453 14.547 1.753 1 98.81 10 LEU B C 1
ATOM 843 O O . LEU B 1 10 ? 9.125 15.57 1.939 1 98.81 10 LEU B O 1
ATOM 847 N N . ALA B 1 11 ? 7.992 14.25 0.611 1 98.81 11 ALA B N 1
ATOM 848 C CA . ALA B 1 11 ? 8.453 14.93 -0.598 1 98.81 11 ALA B CA 1
ATOM 849 C C . ALA B 1 11 ? 7.668 16.203 -0.845 1 98.81 11 ALA B C 1
ATOM 851 O O . ALA B 1 11 ? 8.234 17.219 -1.261 1 98.81 11 ALA B O 1
ATOM 852 N N . GLU B 1 12 ? 6.402 16.156 -0.703 1 98.69 12 GLU B N 1
ATOM 853 C CA . GLU B 1 12 ? 5.469 17.266 -0.886 1 98.69 12 GLU B CA 1
ATOM 854 C C . GLU B 1 12 ? 4.359 17.219 0.158 1 98.69 12 GLU B C 1
ATOM 856 O O . GLU B 1 12 ? 4.066 16.172 0.726 1 98.69 12 GLU B O 1
ATOM 861 N N . ARG B 1 13 ? 3.85 18.359 0.365 1 98.12 13 ARG B N 1
ATOM 862 C CA . ARG B 1 13 ? 2.73 18.484 1.293 1 98.12 13 ARG B CA 1
ATOM 863 C C . ARG B 1 13 ? 1.818 19.641 0.895 1 98.12 13 ARG B C 1
ATOM 865 O O . ARG B 1 13 ? 2.295 20.734 0.559 1 98.12 13 ARG B O 1
ATOM 872 N N . ASP B 1 14 ? 0.569 19.406 0.896 1 98.19 14 ASP B N 1
ATOM 873 C CA . ASP B 1 14 ? -0.386 20.484 0.611 1 98.19 14 ASP B CA 1
ATOM 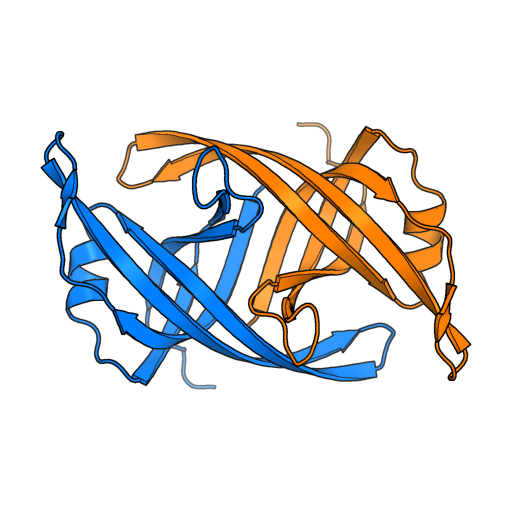874 C C . ASP B 1 14 ? -0.701 21.281 1.869 1 98.19 14 ASP B C 1
ATOM 876 O O . ASP B 1 14 ? -0.286 20.906 2.971 1 98.19 14 ASP B O 1
ATOM 880 N N . VAL B 1 15 ? -1.4 22.297 1.637 1 97.44 15 VAL B N 1
ATOM 881 C CA . VAL B 1 15 ? -1.818 23.141 2.75 1 97.44 15 VAL B CA 1
ATOM 882 C C . VAL B 1 15 ? -2.834 22.391 3.611 1 97.44 15 VAL B C 1
ATOM 884 O O . VAL B 1 15 ? -3.672 21.656 3.094 1 97.44 15 VAL B O 1
ATOM 887 N N . LEU B 1 16 ? -2.688 22.672 4.945 1 98.25 16 LEU B N 1
ATOM 888 C CA . LEU B 1 16 ? -3.678 22.141 5.879 1 98.25 16 LEU B CA 1
ATOM 889 C C . LEU B 1 16 ? -5.074 22.641 5.527 1 98.25 16 LEU B C 1
ATOM 891 O O . LEU B 1 16 ? -5.273 23.828 5.289 1 98.25 16 LEU B O 1
ATOM 895 N N . ARG B 1 17 ? -5.973 21.797 5.426 1 98.25 17 ARG B N 1
ATOM 896 C CA . ARG B 1 17 ? -7.379 22.125 5.207 1 98.25 17 ARG B CA 1
ATOM 897 C C . ARG B 1 17 ? -8.273 21.469 6.25 1 98.25 17 ARG B C 1
ATOM 899 O O . ARG B 1 17 ? -7.785 20.719 7.102 1 98.25 17 ARG B O 1
ATOM 906 N N . TYR B 1 18 ? -9.633 21.766 6.125 1 98.12 18 TYR B N 1
ATOM 907 C CA . TYR B 1 18 ? -10.602 21.219 7.07 1 98.12 18 TYR B CA 1
ATOM 908 C C . TYR B 1 18 ? -11.812 20.656 6.348 1 98.12 18 TYR B C 1
ATOM 910 O O . TYR B 1 18 ? -12.273 21.234 5.355 1 98.12 18 TYR B O 1
ATOM 918 N N . THR B 1 19 ? -12.234 19.484 6.82 1 96.31 19 THR B N 1
ATOM 919 C CA . THR B 1 19 ? -13.5 18.984 6.297 1 96.31 19 THR B CA 1
ATOM 920 C C . THR B 1 19 ? -14.656 19.875 6.742 1 96.31 19 THR B C 1
ATOM 922 O O . THR B 1 19 ? -14.516 20.672 7.664 1 96.31 19 THR B O 1
ATOM 925 N N . PRO B 1 20 ? -15.789 19.703 6.02 1 96.5 20 PRO B N 1
ATOM 926 C CA . PRO B 1 20 ? -16.969 20.453 6.465 1 96.5 20 PRO B CA 1
ATOM 927 C C . PRO B 1 20 ? -17.281 20.234 7.945 1 96.5 20 PRO B C 1
ATOM 929 O O . PRO B 1 20 ? -17.781 21.141 8.609 1 96.5 20 PRO B O 1
ATOM 932 N N . ALA B 1 21 ? -16.953 19.047 8.523 1 95.69 21 ALA B N 1
ATOM 933 C CA . ALA B 1 21 ? -17.203 18.703 9.922 1 95.69 21 ALA B CA 1
ATOM 934 C C . ALA B 1 21 ? -16.109 19.234 10.828 1 95.69 21 ALA B C 1
ATOM 936 O O . ALA B 1 21 ? -16.094 18.969 12.031 1 95.69 21 ALA B O 1
ATOM 937 N N . GLY B 1 22 ? -15.094 19.922 10.195 1 96.69 22 GLY B N 1
ATOM 938 C CA . GLY B 1 22 ? -14.055 20.578 10.984 1 96.69 22 GLY B CA 1
ATOM 939 C C . GLY B 1 22 ? -12.852 19.688 11.227 1 96.69 22 GLY B C 1
ATOM 940 O O . GLY B 1 22 ? -12.008 19.984 12.078 1 96.69 22 GLY B O 1
ATOM 941 N N . ILE B 1 23 ? -12.789 18.609 10.648 1 97.62 23 ILE B N 1
ATOM 942 C CA . ILE B 1 23 ? -11.648 17.719 10.812 1 97.62 23 ILE B CA 1
ATOM 943 C C . ILE B 1 23 ? -10.477 18.219 9.969 1 97.62 23 ILE B C 1
ATOM 945 O O . ILE B 1 23 ? -10.617 18.406 8.758 1 97.62 23 ILE B O 1
ATOM 949 N N . PRO B 1 24 ? -9.328 18.469 10.578 1 98.56 24 PRO B N 1
ATOM 950 C CA . PRO B 1 24 ? -8.172 18.891 9.789 1 98.56 24 PRO B CA 1
ATOM 951 C C . PRO B 1 24 ? -7.617 17.766 8.914 1 98.56 24 PRO B C 1
ATOM 953 O O . PRO B 1 24 ? -7.598 16.594 9.336 1 98.56 24 PRO B O 1
ATOM 956 N N . ILE B 1 25 ? -7.152 18.062 7.719 1 98.69 25 ILE B N 1
ATOM 957 C CA . ILE B 1 25 ? -6.598 17.109 6.773 1 98.69 25 ILE B CA 1
ATOM 958 C C . ILE B 1 25 ? -5.371 17.703 6.09 1 98.69 25 ILE B C 1
ATOM 960 O O . ILE B 1 25 ? -5.387 18.859 5.676 1 98.69 25 ILE B O 1
ATOM 964 N N . VAL B 1 26 ? -4.348 16.984 5.98 1 98.69 26 VAL B N 1
ATOM 965 C CA . VAL B 1 26 ? -3.164 17.312 5.191 1 98.69 26 VAL B CA 1
ATOM 966 C C . VAL B 1 26 ? -2.885 16.203 4.188 1 98.69 26 VAL B C 1
ATOM 968 O O . VAL B 1 26 ? -2.879 15.016 4.547 1 98.69 26 VAL B O 1
ATOM 971 N N . THR B 1 27 ? -2.709 16.531 2.941 1 98.62 27 THR B N 1
ATOM 972 C CA . THR B 1 27 ? -2.309 15.555 1.929 1 98.62 27 THR B CA 1
ATOM 973 C C . THR B 1 27 ? -0.83 15.711 1.585 1 98.62 27 THR B C 1
ATOM 975 O O . THR B 1 27 ? -0.266 16.797 1.729 1 98.62 27 THR B O 1
ATOM 978 N N . ALA B 1 28 ? -0.254 14.648 1.212 1 98.81 28 ALA B N 1
ATOM 979 C CA . ALA B 1 28 ? 1.189 14.617 0.992 1 98.81 28 ALA B CA 1
ATOM 980 C C . ALA B 1 28 ? 1.562 13.609 -0.09 1 98.81 28 ALA B C 1
ATOM 982 O O . ALA B 1 28 ? 0.713 12.844 -0.551 1 98.81 28 ALA B O 1
ATOM 983 N N . ARG B 1 29 ? 2.756 13.727 -0.523 1 98.88 29 ARG B N 1
ATOM 984 C CA . ARG B 1 29 ? 3.43 12.719 -1.334 1 98.88 29 ARG B CA 1
ATOM 985 C C . ARG B 1 29 ? 4.672 12.188 -0.625 1 98.88 29 ARG B C 1
ATOM 987 O O . ARG B 1 29 ? 5.512 12.961 -0.164 1 98.88 29 ARG B O 1
ATOM 994 N N . LEU B 1 30 ? 4.719 10.914 -0.512 1 98.88 30 LEU B N 1
ATOM 995 C CA . LEU B 1 30 ? 5.871 10.266 0.106 1 98.88 30 LEU B CA 1
ATOM 996 C C . LEU B 1 30 ? 6.758 9.609 -0.948 1 98.88 30 LEU B C 1
ATOM 998 O O . LEU B 1 30 ? 6.254 9.055 -1.931 1 98.88 30 LEU B O 1
ATOM 1002 N N . GLN B 1 31 ? 8.039 9.695 -0.707 1 98.81 31 GLN B N 1
ATOM 1003 C CA . GLN B 1 31 ? 9.016 9.023 -1.566 1 98.81 31 GLN B CA 1
ATOM 1004 C C . GLN B 1 31 ? 9.75 7.926 -0.81 1 98.81 31 GLN B C 1
ATOM 1006 O O . GLN B 1 31 ? 10.289 8.164 0.275 1 98.81 31 GLN B O 1
ATOM 1011 N N . HIS B 1 32 ? 9.766 6.758 -1.416 1 98.81 32 HIS B N 1
ATOM 1012 C CA . HIS B 1 32 ? 10.359 5.594 -0.766 1 98.81 32 HIS B CA 1
ATOM 1013 C C . HIS B 1 32 ? 11.422 4.953 -1.648 1 98.81 32 HIS B C 1
ATOM 1015 O O . HIS B 1 32 ? 11.281 4.906 -2.873 1 98.81 32 HIS B O 1
ATOM 1021 N N . GLN B 1 33 ? 12.477 4.492 -0.993 1 98.56 33 GLN B N 1
ATOM 1022 C CA . GLN B 1 33 ? 13.477 3.623 -1.605 1 98.56 33 GLN B CA 1
ATOM 1023 C C . GLN B 1 33 ? 13.938 2.539 -0.635 1 98.56 33 GLN B C 1
ATOM 1025 O O . GLN B 1 33 ? 14.156 2.811 0.547 1 98.56 33 GLN B O 1
ATOM 1030 N N . SER B 1 34 ? 14.062 1.334 -1.104 1 98.56 34 SER B N 1
ATOM 1031 C CA . SER B 1 34 ? 14.547 0.237 -0.276 1 98.56 34 SER B CA 1
ATOM 1032 C C . SER B 1 34 ? 14.984 -0.948 -1.131 1 98.56 34 SER B C 1
ATOM 1034 O O . SER B 1 34 ? 14.789 -0.949 -2.348 1 98.56 34 SER B O 1
ATOM 1036 N N . GLU B 1 35 ? 15.68 -1.86 -0.497 1 98.44 35 GLU B N 1
ATOM 1037 C CA . GLU B 1 35 ? 15.938 -3.18 -1.065 1 98.44 35 GLU B CA 1
ATOM 1038 C C . GLU B 1 35 ? 14.953 -4.211 -0.53 1 98.44 35 GLU B C 1
ATOM 1040 O O . GLU B 1 35 ? 14.742 -4.312 0.681 1 98.44 35 GLU B O 1
ATOM 1045 N N . GLN B 1 36 ? 14.352 -4.938 -1.473 1 98.44 36 GLN B N 1
ATOM 1046 C CA . GLN B 1 36 ? 13.414 -5.996 -1.126 1 98.44 36 GLN B CA 1
ATOM 1047 C C . GLN B 1 36 ? 13.883 -7.348 -1.658 1 98.44 36 GLN B C 1
ATOM 1049 O O . GLN B 1 36 ? 14.695 -7.406 -2.58 1 98.44 36 GLN B O 1
ATOM 1054 N N . VAL B 1 37 ? 13.414 -8.414 -1.007 1 97.81 37 VAL B N 1
ATOM 1055 C CA . VAL B 1 37 ? 13.68 -9.758 -1.491 1 97.81 37 VAL B CA 1
ATOM 1056 C C . VAL B 1 37 ? 12.406 -10.352 -2.092 1 97.81 37 VAL B C 1
ATOM 1058 O O . VAL B 1 37 ? 11.352 -10.352 -1.456 1 97.81 37 VAL B O 1
ATOM 1061 N N . GLU B 1 38 ? 12.562 -10.844 -3.307 1 97.44 38 GLU B N 1
ATOM 1062 C CA . GLU B 1 38 ? 11.477 -11.5 -4.039 1 97.44 38 GLU B CA 1
ATOM 1063 C C . GLU B 1 38 ? 12 -12.664 -4.871 1 97.44 38 GLU B C 1
ATOM 1065 O O . GLU B 1 38 ? 13.008 -12.539 -5.566 1 97.44 38 GLU B O 1
ATOM 1070 N N . ALA B 1 39 ? 11.344 -13.773 -4.77 1 96.12 39 ALA B N 1
ATOM 1071 C CA . ALA B 1 39 ? 11.75 -14.977 -5.48 1 96.12 39 ALA B CA 1
ATOM 1072 C C . ALA B 1 39 ? 13.227 -15.289 -5.238 1 96.12 39 ALA B C 1
ATOM 1074 O O . ALA B 1 39 ? 13.945 -15.664 -6.164 1 96.12 39 ALA B O 1
ATOM 1075 N N . GLY B 1 40 ? 13.617 -15.016 -3.984 1 94.38 40 GLY B N 1
ATOM 1076 C CA . GLY B 1 40 ? 14.977 -15.344 -3.586 1 94.38 40 GLY B CA 1
ATOM 1077 C C . GLY B 1 40 ? 16 -14.359 -4.105 1 94.38 40 GLY B C 1
ATOM 1078 O O . GLY B 1 40 ? 17.203 -14.555 -3.924 1 94.38 40 GLY B O 1
ATOM 1079 N N . MET B 1 41 ? 15.586 -13.305 -4.715 1 95.75 41 MET B N 1
ATOM 1080 C CA . MET B 1 41 ? 16.5 -12.32 -5.289 1 95.75 41 MET B CA 1
ATOM 1081 C C . MET B 1 41 ? 16.281 -10.945 -4.664 1 95.75 41 MET B C 1
ATOM 1083 O O . MET B 1 41 ? 15.148 -10.578 -4.336 1 95.75 41 MET B O 1
ATOM 1087 N N . LYS B 1 42 ? 17.375 -10.273 -4.629 1 97.44 42 LYS B N 1
ATOM 1088 C CA . LYS B 1 42 ? 17.281 -8.891 -4.168 1 97.44 42 LYS B CA 1
ATOM 1089 C C . LYS B 1 42 ? 16.859 -7.961 -5.301 1 97.44 42 LYS B C 1
ATOM 1091 O O . LYS B 1 42 ? 17.297 -8.125 -6.441 1 97.44 42 LYS B O 1
ATOM 1096 N N . ARG B 1 43 ? 16.078 -6.984 -4.941 1 95.62 43 ARG B N 1
ATOM 1097 C CA . ARG B 1 43 ? 15.656 -5.984 -5.914 1 95.62 43 ARG B CA 1
ATOM 1098 C C . ARG B 1 43 ? 15.57 -4.602 -5.277 1 95.62 43 ARG B C 1
ATOM 1100 O O . ARG B 1 43 ? 15.133 -4.469 -4.133 1 95.62 43 ARG B O 1
ATOM 1107 N N . GLN B 1 44 ? 15.969 -3.588 -6.039 1 97.44 44 GLN B N 1
ATOM 1108 C CA . GLN B 1 44 ? 15.789 -2.203 -5.617 1 97.44 44 GLN B CA 1
ATOM 1109 C C . GLN B 1 44 ? 14.375 -1.714 -5.93 1 97.44 44 GLN B C 1
ATOM 1111 O O . GLN B 1 44 ? 13.883 -1.899 -7.043 1 97.44 44 GLN B O 1
ATOM 1116 N N . VAL B 1 45 ? 13.766 -1.129 -4.918 1 98.19 45 VAL B N 1
ATOM 1117 C CA . VAL B 1 45 ? 12.398 -0.641 -5.059 1 98.19 45 VAL B CA 1
ATOM 1118 C C . VAL B 1 45 ? 12.352 0.855 -4.758 1 98.19 45 VAL B C 1
ATOM 1120 O O . VAL B 1 45 ? 12.93 1.316 -3.77 1 98.19 45 VAL B O 1
ATOM 1123 N N . GLU B 1 46 ? 11.758 1.537 -5.66 1 97.94 46 GLU B N 1
ATOM 1124 C CA . GLU B 1 46 ? 11.484 2.961 -5.48 1 97.94 46 GLU B CA 1
ATOM 1125 C C . GLU B 1 46 ? 10.078 3.316 -5.953 1 97.94 46 GLU B C 1
ATOM 1127 O O . GLU B 1 46 ? 9.617 2.811 -6.977 1 97.94 46 GLU B O 1
ATOM 1132 N N . PHE B 1 47 ? 9.43 4.113 -5.16 1 98.62 47 PHE B N 1
ATOM 1133 C CA . PHE B 1 47 ? 8.117 4.59 -5.594 1 98.62 47 PHE B CA 1
ATOM 1134 C C . PHE B 1 47 ? 7.719 5.844 -4.824 1 98.62 47 PHE B C 1
ATOM 1136 O O . PHE B 1 47 ? 8.352 6.199 -3.83 1 98.62 47 PHE B O 1
ATOM 1143 N N . GLU B 1 48 ? 6.746 6.492 -5.344 1 98.5 48 GLU B N 1
ATOM 1144 C CA . GLU B 1 48 ? 6.004 7.539 -4.652 1 98.5 48 GLU B CA 1
ATOM 1145 C C . GLU B 1 48 ? 4.566 7.109 -4.379 1 98.5 48 GLU B C 1
ATOM 1147 O O . GLU B 1 48 ? 3.984 6.34 -5.152 1 98.5 48 GLU B O 1
ATOM 1152 N N . ILE B 1 49 ? 4.055 7.66 -3.32 1 98.69 49 ILE B N 1
ATOM 1153 C CA . ILE B 1 49 ? 2.664 7.348 -3.02 1 98.69 49 ILE B CA 1
ATOM 1154 C C . ILE B 1 49 ? 1.973 8.57 -2.43 1 98.69 49 ILE B C 1
ATOM 1156 O O . ILE B 1 49 ? 2.557 9.289 -1.615 1 98.69 49 ILE B O 1
ATOM 1160 N N . ALA B 1 50 ? 0.744 8.805 -2.912 1 98.75 50 ALA B N 1
ATOM 1161 C CA . ALA B 1 50 ? -0.101 9.812 -2.275 1 98.75 50 ALA B CA 1
ATOM 1162 C C . ALA B 1 50 ? -0.51 9.375 -0.872 1 98.75 50 ALA B C 1
ATOM 1164 O O 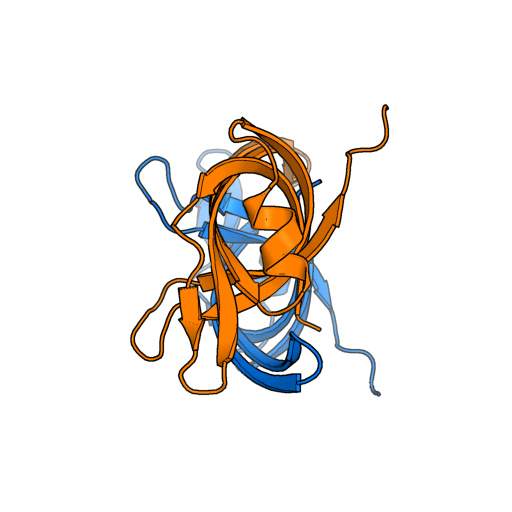. ALA B 1 50 ? -0.817 8.203 -0.644 1 98.75 50 ALA B O 1
ATOM 1165 N N . ALA B 1 51 ? -0.522 10.352 0.002 1 98.88 51 ALA B N 1
ATOM 1166 C CA . ALA B 1 51 ? -0.885 10.07 1.389 1 98.88 51 ALA B CA 1
ATOM 1167 C C . ALA B 1 51 ? -1.73 11.195 1.973 1 98.88 51 ALA B C 1
ATOM 1169 O O . ALA B 1 51 ? -1.795 12.289 1.406 1 98.88 51 ALA B O 1
ATOM 1170 N N . LEU B 1 52 ? -2.428 10.844 3.07 1 98.56 52 LEU B N 1
ATOM 1171 C CA . LEU B 1 52 ? -3.113 11.891 3.816 1 98.56 52 LEU B CA 1
ATOM 1172 C C . LEU B 1 52 ? -3.172 11.555 5.301 1 98.56 52 LEU B C 1
ATOM 1174 O O . LEU B 1 52 ? -3.045 10.391 5.684 1 98.56 52 LEU B O 1
ATOM 1178 N N . ALA B 1 53 ? -3.213 12.531 6.086 1 98.81 53 ALA B N 1
ATOM 1179 C CA . ALA B 1 53 ? -3.426 12.469 7.527 1 98.81 53 ALA B CA 1
ATOM 1180 C C . ALA B 1 53 ? -4.664 13.266 7.934 1 98.81 53 ALA B C 1
ATOM 1182 O O . ALA B 1 53 ? -4.852 14.398 7.492 1 98.81 53 ALA B O 1
ATOM 1183 N N . ALA B 1 54 ? -5.426 12.648 8.742 1 98.75 54 ALA B N 1
ATOM 1184 C CA . ALA B 1 54 ? -6.637 13.297 9.234 1 98.75 54 ALA B CA 1
ATOM 1185 C C . ALA B 1 54 ? -6.648 13.359 10.758 1 98.75 54 ALA B C 1
ATOM 1187 O O . ALA B 1 54 ? -6.23 12.406 11.43 1 98.75 54 ALA B O 1
ATOM 1188 N N . GLY B 1 55 ? -7.184 14.438 11.273 1 98.38 55 GLY B N 1
ATOM 1189 C CA . GLY B 1 55 ? -7.242 14.602 12.719 1 98.38 55 GLY B CA 1
ATOM 1190 C C . GLY B 1 55 ? -5.961 15.156 13.305 1 98.38 55 GLY B C 1
ATOM 1191 O O . GLY B 1 55 ? -5.25 15.922 12.648 1 98.38 55 GLY B O 1
ATOM 1192 N N . GLU B 1 56 ? -5.719 14.867 14.477 1 97.25 56 GLU B N 1
ATOM 1193 C CA . GLU B 1 56 ? -4.613 15.445 15.234 1 97.25 56 GLU B CA 1
ATOM 1194 C C . GLU B 1 56 ? -3.279 15.211 14.531 1 97.25 56 GLU B C 1
ATOM 1196 O O . GLU B 1 56 ? -2.414 16.078 14.516 1 97.25 56 GLU B O 1
ATOM 1201 N N . ILE B 1 57 ? -3.133 14.156 13.93 1 98.38 57 ILE B N 1
ATOM 1202 C CA . ILE B 1 57 ? -1.866 13.766 13.312 1 98.38 57 ILE B CA 1
ATOM 1203 C C . ILE B 1 57 ? -1.563 14.68 12.133 1 98.38 57 ILE B C 1
ATOM 1205 O O . ILE B 1 57 ? -0.408 14.812 11.719 1 98.38 57 ILE B O 1
ATOM 1209 N N . SER B 1 58 ? -2.594 15.219 11.555 1 98.62 58 SER B N 1
ATOM 1210 C CA . SER B 1 58 ? -2.393 16.125 10.422 1 98.62 58 SER B CA 1
ATOM 1211 C C . SER B 1 58 ? -1.543 17.328 10.812 1 98.62 58 SER B C 1
ATOM 1213 O O . SER B 1 58 ? -0.755 17.828 10.008 1 98.62 58 SER B O 1
ATOM 1215 N N . GLY B 1 59 ? -1.718 17.781 12.078 1 98 59 GLY B N 1
ATOM 1216 C CA . GLY B 1 59 ? -0.881 18.875 12.57 1 98 59 GLY B CA 1
ATOM 1217 C C . GLY B 1 59 ? 0.592 18.516 12.609 1 98 59 GLY B C 1
ATOM 1218 O O . GLY B 1 59 ? 1.441 19.312 12.211 1 98 59 GLY B O 1
ATOM 1219 N N . ALA B 1 60 ? 0.838 17.344 13.117 1 98.06 60 ALA B N 1
ATOM 1220 C CA . ALA B 1 60 ? 2.219 16.875 13.188 1 98.06 60 ALA B CA 1
ATOM 1221 C C . ALA B 1 60 ? 2.822 16.734 11.789 1 98.06 60 ALA B C 1
ATOM 1223 O O . ALA B 1 60 ? 3.969 17.141 11.562 1 98.06 60 ALA B O 1
ATOM 1224 N N . LEU B 1 61 ? 2.051 16.234 10.852 1 98.69 61 LEU B N 1
ATOM 1225 C CA . LEU B 1 61 ? 2.541 16.094 9.484 1 98.69 61 LEU B CA 1
ATOM 1226 C C . LEU B 1 61 ? 2.781 17.453 8.852 1 98.69 61 LEU B C 1
ATOM 1228 O O . LEU B 1 61 ? 3.748 17.641 8.102 1 98.69 61 LEU B O 1
ATOM 1232 N N . ASN B 1 62 ? 1.914 18.328 9.195 1 98.5 62 ASN B N 1
ATOM 1233 C CA . ASN B 1 62 ? 2.021 19.688 8.664 1 98.5 62 ASN B CA 1
ATOM 1234 C C . ASN B 1 62 ? 3.289 20.375 9.148 1 98.5 62 ASN B C 1
ATOM 1236 O O . ASN B 1 62 ? 3.838 21.234 8.461 1 98.5 62 ASN B O 1
ATOM 1240 N N . ARG B 1 63 ? 3.766 19.984 10.25 1 98 63 ARG B N 1
ATOM 1241 C CA . ARG B 1 63 ? 4.93 20.641 10.844 1 98 63 ARG B CA 1
ATOM 1242 C C . ARG B 1 63 ? 6.219 19.938 10.422 1 98 63 ARG B C 1
ATOM 1244 O O . ARG B 1 63 ? 7.312 20.484 10.609 1 98 63 ARG B O 1
ATOM 1251 N N . ALA B 1 64 ? 6.109 18.734 9.961 1 97.94 64 ALA B N 1
ATOM 1252 C CA . ALA B 1 64 ? 7.289 17.969 9.586 1 97.94 64 ALA B CA 1
ATOM 1253 C C . ALA B 1 64 ? 8.023 18.625 8.414 1 97.94 64 ALA B C 1
ATOM 1255 O O . ALA B 1 64 ? 7.391 19.156 7.496 1 97.94 64 ALA B O 1
ATOM 1256 N N . ALA B 1 65 ? 9.312 18.531 8.43 1 97.94 65 ALA B N 1
ATOM 1257 C CA . ALA B 1 65 ? 10.102 19.141 7.367 1 97.94 65 ALA B CA 1
ATOM 1258 C C . ALA B 1 65 ? 10.031 18.328 6.078 1 97.94 65 ALA B C 1
ATOM 1260 O O . ALA B 1 65 ? 10.117 17.109 6.109 1 97.94 65 ALA B O 1
ATOM 1261 N N . LEU B 1 66 ? 9.883 19.078 4.918 1 98.38 66 LEU B N 1
ATOM 1262 C CA . LEU B 1 66 ? 9.992 18.406 3.631 1 98.38 66 LEU B CA 1
ATOM 1263 C C . LEU B 1 66 ? 11.367 17.766 3.465 1 98.38 66 LEU B C 1
ATOM 1265 O O . LEU B 1 66 ? 12.375 18.359 3.852 1 98.38 66 LEU B O 1
ATOM 1269 N N . GLY B 1 67 ? 11.359 16.578 2.951 1 98.38 67 GLY B N 1
ATOM 1270 C CA . GLY B 1 67 ? 12.617 15.867 2.748 1 98.38 67 GLY B CA 1
ATOM 1271 C C . GLY B 1 67 ? 13 14.984 3.92 1 98.38 67 GLY B C 1
ATOM 1272 O O . GLY B 1 67 ? 13.859 14.117 3.793 1 98.38 67 GLY B O 1
ATOM 1273 N N . GLU B 1 68 ? 12.406 15.227 5.09 1 98.12 68 GLU B N 1
ATOM 1274 C CA . GLU B 1 68 ? 12.711 14.422 6.27 1 98.12 68 GLU B CA 1
ATOM 1275 C C . GLU B 1 68 ? 12.148 13.008 6.141 1 98.12 68 GLU B C 1
ATOM 1277 O O . GLU B 1 68 ? 11.086 12.812 5.547 1 98.12 68 GLU B O 1
ATOM 1282 N N . ILE B 1 69 ? 12.969 12.039 6.746 1 98.62 69 ILE B N 1
ATOM 1283 C CA . ILE B 1 69 ? 12.625 10.633 6.629 1 98.62 69 ILE B CA 1
ATOM 1284 C C . ILE B 1 69 ? 11.922 10.164 7.898 1 98.62 69 ILE B C 1
ATOM 1286 O O . ILE B 1 69 ? 12.391 10.422 9.008 1 98.62 69 ILE B O 1
ATOM 1290 N N . PHE B 1 70 ? 10.75 9.445 7.758 1 98.75 70 PHE B N 1
ATOM 1291 C CA . PHE B 1 70 ? 9.984 8.914 8.875 1 98.75 70 PHE B CA 1
ATOM 1292 C C . PHE B 1 70 ? 9.539 7.484 8.594 1 98.75 70 PHE B C 1
ATOM 1294 O O . PHE B 1 70 ? 9.57 7.031 7.449 1 98.75 70 PHE B O 1
ATOM 1301 N N . ARG B 1 71 ? 9.25 6.773 9.688 1 98.88 71 ARG B N 1
ATOM 1302 C CA . ARG B 1 71 ? 8.438 5.562 9.594 1 98.88 71 ARG B CA 1
ATOM 1303 C C . ARG B 1 71 ? 6.953 5.895 9.656 1 98.88 71 ARG B C 1
ATOM 1305 O O . ARG B 1 71 ? 6.484 6.488 10.633 1 98.88 71 ARG B O 1
ATOM 1312 N N . PHE B 1 72 ? 6.211 5.566 8.625 1 98.88 72 PHE B N 1
ATOM 1313 C CA . PHE B 1 72 ? 4.773 5.812 8.555 1 98.88 72 PHE B CA 1
ATOM 1314 C C . PHE B 1 72 ? 3.994 4.512 8.711 1 98.88 72 PHE B C 1
ATOM 1316 O O . PHE B 1 72 ? 4.398 3.475 8.188 1 98.88 72 PHE B O 1
ATOM 1323 N N . THR B 1 73 ? 2.889 4.609 9.422 1 98.88 73 THR B N 1
ATOM 1324 C CA . THR B 1 73 ? 1.967 3.492 9.594 1 98.88 73 THR B CA 1
ATOM 1325 C C . THR B 1 73 ? 0.533 3.924 9.297 1 98.88 73 THR B C 1
ATOM 1327 O O . THR B 1 73 ? 0.111 5.012 9.695 1 98.88 73 THR B O 1
ATOM 1330 N N . GLY B 1 74 ? -0.218 3.043 8.633 1 98.88 74 GLY B N 1
ATOM 1331 C CA . GLY B 1 74 ? -1.628 3.283 8.367 1 98.88 74 GLY B CA 1
ATOM 1332 C C . GLY B 1 74 ? -2.252 2.238 7.465 1 98.88 74 GLY B C 1
ATOM 1333 O O . GLY B 1 74 ? -1.996 1.042 7.617 1 98.88 74 GLY B O 1
ATOM 1334 N N . PHE B 1 75 ? -3.172 2.678 6.668 1 98.94 75 PHE B N 1
ATOM 1335 C CA . PHE B 1 75 ? -3.896 1.75 5.809 1 98.94 75 PHE B CA 1
ATOM 1336 C C . PHE B 1 75 ? -4.082 2.336 4.414 1 98.94 75 PHE B C 1
ATOM 1338 O O . PHE B 1 75 ? -3.92 3.543 4.215 1 98.94 75 PHE B O 1
ATOM 1345 N N . LEU B 1 76 ? -4.379 1.5 3.4 1 98.94 76 LEU B N 1
ATOM 1346 C CA . LEU B 1 76 ? -4.648 1.956 2.041 1 98.94 76 LEU B CA 1
ATOM 1347 C C . LEU B 1 76 ? -6.148 2.078 1.796 1 98.94 76 LEU B C 1
ATOM 1349 O O . LEU B 1 76 ? -6.941 1.332 2.379 1 98.94 76 LEU B O 1
ATOM 1353 N N . ALA B 1 77 ? -6.508 3.012 1.042 1 98.69 77 ALA B N 1
ATOM 1354 C CA . ALA B 1 77 ? -7.883 3.205 0.588 1 98.69 77 ALA B CA 1
ATOM 1355 C C . ALA B 1 77 ? -7.918 3.748 -0.838 1 98.69 77 ALA B C 1
ATOM 1357 O O . ALA B 1 77 ? -6.918 4.273 -1.333 1 98.69 77 ALA B O 1
ATOM 1358 N N . ARG B 1 78 ? -9.031 3.584 -1.436 1 97.88 78 ARG B N 1
ATOM 1359 C CA . ARG B 1 78 ? -9.195 4.238 -2.73 1 97.88 78 ARG B CA 1
ATOM 1360 C C . ARG B 1 78 ? -9.078 5.754 -2.596 1 97.88 78 ARG B C 1
ATOM 1362 O O . ARG B 1 78 ? -9.57 6.336 -1.628 1 97.88 78 ARG B O 1
ATOM 1369 N N . ARG B 1 79 ? -8.477 6.359 -3.582 1 96.94 79 ARG B N 1
ATOM 1370 C CA . ARG B 1 79 ? -8.281 7.805 -3.531 1 96.94 79 ARG B CA 1
ATOM 1371 C C . ARG B 1 79 ? -9.617 8.539 -3.473 1 96.94 79 ARG B C 1
ATOM 1373 O O . ARG B 1 79 ? -9.766 9.508 -2.723 1 96.94 79 ARG B O 1
ATOM 1380 N N . ASN B 1 80 ? -10.531 8.148 -4.301 1 94.56 80 ASN B N 1
ATOM 1381 C CA . ASN B 1 80 ? -11.914 8.617 -4.312 1 94.56 80 ASN B CA 1
ATOM 1382 C C . ASN B 1 80 ? -12.836 7.621 -5 1 94.56 80 ASN B C 1
ATOM 1384 O O . ASN B 1 80 ? -12.383 6.625 -5.559 1 94.56 80 ASN B O 1
ATOM 1388 N N . ARG B 1 81 ? -14.047 7.848 -4.945 1 89.5 81 ARG B N 1
ATOM 1389 C CA . ARG B 1 81 ? -15.047 6.875 -5.371 1 89.5 81 ARG B CA 1
ATOM 1390 C C . ARG B 1 81 ? -14.797 6.422 -6.805 1 89.5 81 ARG B C 1
ATOM 1392 O O . ARG B 1 81 ? -15.031 5.258 -7.145 1 89.5 81 ARG B O 1
ATOM 1399 N N . ASN B 1 82 ? -14.219 7.238 -7.613 1 91.75 82 ASN B N 1
ATOM 1400 C CA . ASN B 1 82 ? -14.078 6.926 -9.031 1 91.75 82 ASN B CA 1
ATOM 1401 C C . ASN B 1 82 ? -12.641 6.566 -9.391 1 91.75 82 ASN B C 1
ATOM 1403 O O . ASN B 1 82 ? -12.344 6.266 -10.547 1 91.75 82 ASN B O 1
ATOM 1407 N N . SER B 1 83 ? -11.852 6.547 -8.414 1 93.75 83 SER B N 1
ATOM 1408 C CA . SER B 1 83 ? -10.438 6.34 -8.695 1 93.75 83 SER B CA 1
ATOM 1409 C C . SER B 1 83 ? -10.07 4.863 -8.633 1 93.75 83 SER B C 1
ATOM 1411 O O . SER B 1 83 ? -10.594 4.121 -7.801 1 93.75 83 SER B O 1
ATOM 1413 N N . LYS B 1 84 ? -9.148 4.516 -9.5 1 91.94 84 LYS B N 1
ATOM 1414 C CA . LYS B 1 84 ? -8.578 3.174 -9.43 1 91.94 84 LYS B CA 1
ATOM 1415 C C . LYS B 1 84 ? -7.301 3.162 -8.602 1 91.94 84 LYS B C 1
ATOM 1417 O O . LYS B 1 84 ? -6.77 2.096 -8.281 1 91.94 84 LYS B O 1
ATOM 1422 N N . SER B 1 85 ? -6.832 4.344 -8.25 1 96.69 85 SER B N 1
ATOM 1423 C CA . SER B 1 85 ? -5.602 4.445 -7.469 1 96.69 85 SER B CA 1
ATOM 1424 C C . SER B 1 85 ? -5.891 4.387 -5.973 1 96.69 85 SER B C 1
ATOM 1426 O O . SER B 1 85 ? -7.02 4.637 -5.543 1 96.69 85 SER B O 1
ATOM 1428 N N . VAL B 1 86 ? -4.859 4.02 -5.273 1 98.56 86 VAL B N 1
ATOM 1429 C CA . VAL B 1 86 ? -4.98 3.98 -3.82 1 98.56 86 VAL B CA 1
ATOM 1430 C C . VAL B 1 86 ? -4.25 5.176 -3.209 1 98.56 86 VAL B C 1
ATOM 1432 O O . VAL B 1 86 ? -3.354 5.75 -3.834 1 98.56 86 VAL B O 1
ATOM 1435 N N . VAL B 1 87 ? -4.684 5.473 -1.99 1 98.75 87 VAL B N 1
ATOM 1436 C CA . VAL B 1 87 ? -4.039 6.5 -1.179 1 98.75 87 VAL B CA 1
ATOM 1437 C C . VAL B 1 87 ? -3.719 5.938 0.206 1 98.75 87 VAL B C 1
ATOM 1439 O O . VAL B 1 87 ? -4.453 5.094 0.726 1 98.75 87 VAL B O 1
ATOM 1442 N N . PHE B 1 88 ? -2.605 6.402 0.707 1 98.94 88 PHE B N 1
ATOM 1443 C CA . PHE B 1 88 ? -2.125 5.965 2.012 1 98.94 88 PHE B CA 1
ATOM 1444 C C . PHE B 1 88 ? -2.648 6.871 3.115 1 98.94 88 PHE B C 1
ATOM 1446 O O . PHE B 1 88 ? -2.301 8.055 3.172 1 98.94 88 PHE B O 1
ATOM 1453 N N . HIS B 1 89 ? -3.477 6.316 3.947 1 98.94 89 HIS B N 1
ATOM 1454 C CA . HIS B 1 89 ? -3.951 7.035 5.125 1 98.94 89 HIS B CA 1
ATOM 1455 C C . HIS B 1 89 ? -3.025 6.816 6.316 1 98.94 89 HIS B C 1
ATOM 1457 O O . HIS B 1 89 ? -2.963 5.715 6.863 1 98.94 89 HIS B O 1
ATOM 1463 N N . ILE B 1 90 ? -2.41 7.887 6.691 1 98.94 90 ILE B N 1
ATOM 1464 C CA . ILE B 1 90 ? -1.436 7.828 7.777 1 98.94 90 ILE B CA 1
ATOM 1465 C C . ILE B 1 90 ? -2.154 7.902 9.125 1 98.94 90 ILE B C 1
ATOM 1467 O O . ILE B 1 90 ? -2.887 8.859 9.391 1 98.94 90 ILE B O 1
ATOM 1471 N N . VAL B 1 91 ? -1.813 6.891 10.023 1 98.69 91 VAL B N 1
ATOM 1472 C CA . VAL B 1 91 ? -2.459 6.93 11.328 1 98.69 91 VAL B CA 1
ATOM 1473 C C . VAL B 1 91 ? -1.404 7.082 12.422 1 98.69 91 VAL B C 1
ATOM 1475 O O . VAL B 1 91 ? -1.733 7.367 13.578 1 98.69 91 VAL B O 1
ATOM 1478 N N . ASP B 1 92 ? -0.16 6.898 12.062 1 98.5 92 ASP B N 1
ATOM 1479 C CA . ASP B 1 92 ? 0.965 7.152 12.953 1 98.5 92 ASP B CA 1
ATOM 1480 C C . ASP B 1 92 ? 2.256 7.363 12.164 1 98.5 92 ASP B C 1
ATOM 1482 O O . ASP B 1 92 ? 2.43 6.793 11.086 1 98.5 92 ASP B O 1
ATOM 1486 N N . PHE B 1 93 ? 3.117 8.227 12.703 1 98.44 93 PHE B N 1
ATOM 1487 C CA . PHE B 1 93 ? 4.457 8.305 12.141 1 98.44 93 PHE B CA 1
ATOM 1488 C C . PHE B 1 93 ? 5.441 8.867 13.148 1 98.44 93 PHE B C 1
ATOM 1490 O O . PHE B 1 93 ? 5.043 9.516 14.125 1 98.44 93 PHE B O 1
ATOM 1497 N N . GLY B 1 94 ? 6.727 8.562 12.906 1 97.69 94 GLY B N 1
ATOM 1498 C CA . GLY B 1 94 ? 7.773 9.047 13.789 1 97.69 94 GLY B CA 1
ATOM 1499 C C . GLY B 1 94 ? 9.172 8.797 13.25 1 97.69 94 GLY B C 1
ATOM 1500 O O . GLY B 1 94 ? 9.328 8.305 12.133 1 97.69 94 GLY B O 1
ATOM 1501 N N . PRO B 1 95 ? 10.148 9.18 14.031 1 96.31 95 PRO B N 1
ATOM 1502 C CA . PRO B 1 95 ? 11.539 9.047 13.586 1 96.31 95 PRO B CA 1
ATOM 1503 C C . PRO B 1 95 ? 11.953 7.586 13.391 1 96.31 95 PRO B C 1
ATOM 1505 O O . PRO B 1 95 ? 11.406 6.695 14.055 1 96.31 95 PRO B O 1
ATOM 1508 N N . VAL B 1 96 ? 12.836 7.469 12.375 1 94.75 96 VAL B N 1
ATOM 1509 C CA . VAL B 1 96 ? 13.391 6.141 12.133 1 94.75 96 VAL B CA 1
ATOM 1510 C C . VAL B 1 96 ? 14.484 5.844 13.156 1 94.75 96 VAL B C 1
ATOM 1512 O O . VAL B 1 96 ? 15.367 6.672 13.398 1 94.75 96 VAL B O 1
ATOM 1515 N N . ALA B 1 97 ? 14.18 4.875 13.977 1 79.88 97 ALA B N 1
ATOM 1516 C CA . ALA B 1 97 ? 15.203 4.508 14.945 1 79.88 97 ALA B CA 1
ATOM 1517 C C . ALA B 1 97 ? 16.562 4.309 14.266 1 79.88 97 ALA B C 1
ATOM 1519 O O . ALA B 1 97 ? 16.625 3.844 13.125 1 79.88 97 ALA B O 1
ATOM 1520 N N . PRO B 1 98 ? 17.578 5.047 14.766 1 67.06 98 PRO B N 1
ATOM 1521 C CA . PRO B 1 98 ? 18.938 4.863 14.227 1 67.06 98 PRO B CA 1
ATOM 1522 C C . PRO B 1 98 ? 19.328 3.391 14.133 1 67.06 98 PRO B C 1
ATOM 1524 O O . PRO B 1 98 ? 18.938 2.582 14.977 1 67.06 98 PRO B O 1
ATOM 1527 N N . ASP B 1 99 ? 19.641 2.883 12.969 1 46.94 99 ASP B N 1
ATOM 1528 C CA . ASP B 1 99 ? 20.234 1.551 12.914 1 46.94 99 ASP B CA 1
ATOM 1529 C C . ASP B 1 99 ? 21.391 1.421 13.914 1 46.94 99 ASP B C 1
ATOM 1531 O O . ASP B 1 99 ? 22.047 2.408 14.227 1 46.94 99 ASP B O 1
#

Solvent-accessible surface area (backbone atoms only — not comparable to full-atom values): 10507 Å² total; per-residue (Å²): 102,58,39,36,35,35,38,30,23,34,67,46,67,55,72,80,42,63,46,99,89,62,44,36,34,23,43,34,32,34,38,33,69,48,80,44,78,53,65,90,34,81,41,83,37,55,39,59,46,48,31,34,22,46,31,76,59,14,57,58,58,68,67,51,59,74,63,43,64,28,35,37,31,32,28,72,30,38,64,43,97,85,45,79,49,66,24,36,41,46,76,45,72,44,75,58,74,80,129,104,56,40,36,37,35,38,31,23,33,66,47,68,54,74,78,43,63,44,97,89,62,44,36,35,25,42,34,31,35,39,33,71,48,78,45,77,54,65,91,35,79,41,82,37,54,40,59,45,49,31,35,21,44,28,74,57,16,56,56,59,69,67,51,58,75,63,44,64,29,35,38,32,30,29,72,29,38,64,44,95,85,45,79,48,65,24,36,40,47,74,46,72,44,76,59,74,79,128

Nearest PDB structures (foldseek):
  4fdb-assembly1_A-2  TM=9.535E-01  e=3.827E-11  Ralstonia pseudosolanacearum GMI1000
  3klw-assembly1_A  TM=9.425E-01  e=5.252E-11  Bordetella pertussis
  3k8a-assembly1_A  TM=9.590E-01  e=4.814E-10  Neisseria gonorrhoeae FA 1090
  3fhw-assembly1_B  TM=9.311E-01  e=3.508E-10  Bordetella parapertussis
  4apv-assembly1_A-2  TM=8.559E-01  e=1.650E-08  Klebsiella pneumoniae

Organism: Herbaspirillum seropedicae (strain SmR1) (NCBI:txid757424)

InterPro domains:
  IPR012340 Nucleic acid-binding, OB-fold [G3DSA:2.40.50.140] (1-95)
  IPR012340 Nucleic acid-binding, OB-fold [SSF50249] (1-90)
  IPR023646 Primosomal replication protein PriB [MF_00720] (1-96)
  IPR023646 Primosomal replication protein PriB [PF22657] (2-90)
  IPR023646 Primosomal replication protein PriB [PIRSF003135] (2-90)
  IPR023646 Primosomal replication protein PriB [TIGR04418] (2-92)

Sequence (198 aa):
MNQFQVIASLAERDVLRYTPAGIPIVTARLQHQSEQVEAGMKRQVEFEIAALAAGEISGALNRAALGEIFRFTGFLARRNRNSKSVVFHIVDFGPVAPDMNQFQVIASLAERDVLRYTPAGIPIVTARLQHQSEQVEAGMKRQVEFEIAALAAGEISGALNRAALGEIFRFTGFLARRNRNSKSVVFHIVDFGPVAPD

pLDDT: mean 96.83, std 6.37, range [46.75, 98.94]

Foldseek 3Di:
DFKDKAKWFFAFKDDWDADPVGKIKIKTKTWHWDWDDDPNDIDIDIDIAIEMEIHPVNVVVVPDDGGDIKIFMAGWDAPDPPGPDIYGYTDDMDHDPDD/DFKDKAKWFFADKDDWDADPVGKIKIKTKTWHWDWDDDPNDIDIDIDIAIEMEIHPVNVVVVPDDGGDIKIFMAGWDAPDPPGPDIYGYTDDMDHDPDD

Secondary structure (DSSP, 8-state):
-EEEEEEEEEEEEPPPEE-TT--EEEEEEEEEEEEEEETTEEEEEEEEEEEEEETHHHHHHHHSPTT-EEEEEEEEEESSTT-SSEEEEEEEEEE----/-EEEEEEEEEEEEPPPEE-TT--EEEEEEEEEEEEEEETTEEEEEEEEEEEEEETHHHHHHHHSPTT-EEEEEEEEEESSTT-SSEEEEEEEEEE----

=== Feature glossary ===
The record interleaves many kinds of information about one protein. Here is each kind framed as the question it answers.

Q: What are the backbone torsion angles?
A: φ (phi) and ψ (psi) are the two rotatable backbone dihedrals per residue: φ is the C(i-1)–N–Cα–C torsion, ψ is the N–Cα–C–N(i+1) torsion, both in degrees on (−180°, 180°]. α-helical residues cluster near (−60°, −45°); β-strand residues near (−120°, +130°). A Ramachandran plot is simply a scatter of (φ, ψ) for every residue.

Q: What is the amino-acid chain?
A: This is the polypeptide sequence — one letter per residue, N-terminus first. Length ranges from a few dozen residues for small domains to over a thousand for large multi-domain proteins.

Q: How mobile is each atom in the crystal?
A: For experimental (PDB) structures, the B-factor (temperature factor) quantifies the positional spread of each atom in the crystal — a combination of thermal vibration and static disorder — in units of Å². High B-factors mark flexible loops or poorly resolved regions; low B-factors mark the rigid, well-ordered core.

Q: Are the domains correctly placed relative to each other?
A: Predicted Aligned Error (PAE) is an AlphaFold confidence matrix: entry (i, j) is the expected error in the position of residue j, in ångströms, when the prediction is superimposed on the true structure at residue i. Low PAE within a block of residues means that b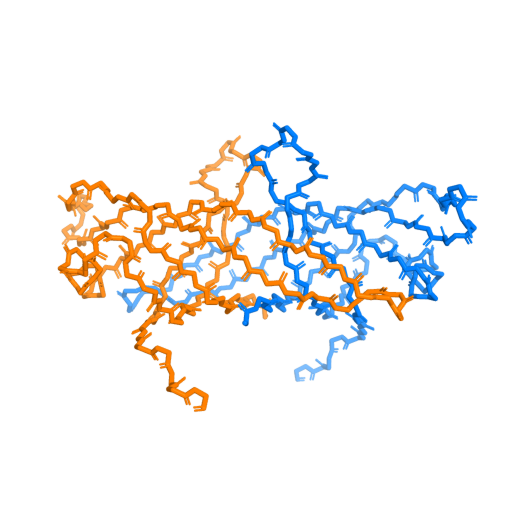lock is internally rigid and well-predicted; high PAE between two blocks means their relative placement is uncertain even if each block individually is confident.

Q: How confident is the AlphaFold model at each residue?
A: pLDDT is the predicted lDDT-Cα score: AlphaFold's confidence that the local environment of each residue (all inter-atomic distances within 15 Å) is correctly placed. It is a per-residue number between 0 and 100, with higher meaning more reliable.

Q: What family and function is it annotated with?
A: Functional annotations link the protein to curated databases. InterPro entries identify conserved domains and families by matching the sequence against member-database signatures (Pfam, PROSITE, CDD, …). Gene Ontology (GO) terms describe molecular function, biological process, and cellular component in a controlled vocabulary. CATH places the structure in a hierarchical fold classification (Class/Architecture/Topology/Homologous-superfamily). The organism is the source species.

Q: How big and how compact is the whole molecule?
A: Three whole-structure scalars: the radius of gyration (RMS distance of Cα from centroid, in Å), the count of Cα–Cα contacts (pairs closer than 8 Å and separated by more than four residues in sequence — i.e. tertiary, not local, contacts), and the bounding-box dimensions. Together they distinguish compact globular folds from extended fibres or disordered chains.

Q: What known structures does this most resemble?
A: The Foldseek neighbor list gives the closest experimentally determined structures in the PDB, ranked by structural alignment. TM-score near 1 means near-identical fold; near 0.3 means only rough topology match. This is how one finds what a novel AlphaFold prediction most resembles in the solved-structure universe.

Q: Which residues are buried vs exposed?
A: SASA measures how much of the protein is reachable by solvent. It is computed by rolling a water-sized probe over the atomic surface and summing the exposed area (Å²). Per-residue SASA distinguishes core (buried, low SASA) from surface (exposed, high SASA) residues; total SASA is a whole-molecule size measure.

Q: Which residues are in helices, strands, or loops?
A: Eight-state secondary structure (DSSP): H is the canonical α-helix, G the tighter 3₁₀-helix, I the wider π-helix; E/B are β-structure, T and S are turns and bends, and '-' is everything else. DSSP derives these from the pattern of main-chain N–H···O=C hydrogen bonds, not from the sequence.

Q: Where is each backbone atom in 3D?
A: Structure coordinates are given as an mmCIF _atom_site loop: one row per atom with element, residue name, chain id, sequence number, and x/y/z position in Å. Only the four main-chain atoms per residue are included here; side chains are omitted to keep the record compact.

Q: What if only a Cα trace is available?
A: Three-state secondary structure (P-SEA) collapses the eight DSSP classes into helix (a), strand (b), and coil (c). P-SEA assigns these from Cα geometry alone — distances and angles — without requiring backbone oxygens, so it works on any Cα trace.

Q: What do the rendered images show?
A: The six renders are orthographic views along the three Cartesian axes in both directions. Representation (cartoon, sticks, or surface) and color scheme (sequence-rainbow or by-chain) vary across proteins so the training set covers all the common visualization conventions.

Q: What does the local fold look like, residue by residue?
A: Foldseek's 3Di representation compresses backbone geometry into a per-residue letter drawn from a learned twenty-state alphabet. It captures the tertiary interaction pattern around each residue — which residues are packed against it in space, regardless of where they are in sequence.

Q: What do the diagnostic plots show?
A: The contact map is a binary N×N matrix image: pixel (i, j) is dark where Cα_i and Cα_j are within 8 Å and |i−j|>4. Because the |i−j|>4 filter removes local helical contacts, off-diagonal stripes parallel to the main diagonal indicate parallel β-sheets; stripes perpendicular to it indicate antiparallel β-sheets. The Ramachandran plot scatters every residue's (φ, ψ) pair against the sterically allowed regions. The PAE heatmap renders the predicted-aligned-error matrix.